Protein AF-A0A2V7YDD8-F1 (afdb_monomer_lite)

Structure (mmCIF, N/CA/C/O backbone):
data_AF-A0A2V7YDD8-F1
#
_entry.id   AF-A0A2V7YDD8-F1
#
loop_
_atom_site.group_PDB
_atom_site.id
_atom_site.type_symbol
_atom_site.label_atom_id
_atom_site.label_alt_id
_atom_site.label_comp_id
_atom_site.label_asym_id
_atom_site.label_entity_id
_atom_site.label_seq_id
_atom_site.pdbx_PDB_ins_code
_atom_site.Cartn_x
_atom_site.Cartn_y
_atom_site.Cartn_z
_atom_site.occupancy
_atom_site.B_iso_or_equiv
_atom_site.auth_seq_id
_atom_site.auth_comp_id
_atom_site.auth_asym_id
_atom_site.auth_atom_id
_atom_site.pdbx_PDB_model_num
ATOM 1 N N . MET A 1 1 ? 21.818 -16.872 -60.748 1.00 41.19 1 MET A N 1
ATOM 2 C CA . MET A 1 1 ? 21.397 -17.809 -59.687 1.00 41.19 1 MET A CA 1
ATOM 3 C C . MET A 1 1 ? 21.823 -17.204 -58.359 1.00 41.19 1 MET A C 1
ATOM 5 O O . MET A 1 1 ? 23.008 -17.206 -58.061 1.00 41.19 1 MET A O 1
ATOM 9 N N . ILE A 1 2 ? 20.901 -16.545 -57.654 1.00 41.69 2 ILE A N 1
ATOM 10 C CA . ILE A 1 2 ? 21.183 -15.838 -56.396 1.00 41.69 2 ILE A CA 1
ATOM 11 C C . ILE A 1 2 ? 20.869 -16.815 -55.262 1.00 41.69 2 ILE A C 1
ATOM 13 O O . ILE A 1 2 ? 19.717 -17.212 -55.103 1.00 41.69 2 ILE A O 1
ATOM 17 N N . LEU A 1 3 ? 21.897 -17.258 -54.533 1.00 37.34 3 LEU A N 1
ATOM 18 C CA . LEU A 1 3 ? 21.730 -18.089 -53.341 1.00 37.34 3 LEU A CA 1
ATOM 19 C C . LEU A 1 3 ? 21.195 -17.219 -52.197 1.00 37.34 3 LEU A C 1
ATOM 21 O O . LEU A 1 3 ? 21.891 -16.328 -51.715 1.00 37.34 3 LEU A O 1
ATOM 25 N N . PHE A 1 4 ? 19.977 -17.506 -51.743 1.00 41.72 4 PHE A N 1
ATOM 26 C CA . PHE A 1 4 ? 19.474 -17.013 -50.465 1.00 41.72 4 PHE A CA 1
ATOM 27 C C . PHE A 1 4 ? 20.067 -17.866 -49.338 1.00 41.72 4 PHE A C 1
ATOM 29 O O . PHE A 1 4 ? 19.745 -19.045 -49.208 1.00 41.72 4 PHE A O 1
ATOM 36 N N . PHE A 1 5 ? 20.935 -17.271 -48.520 1.00 42.22 5 PHE A N 1
ATOM 37 C CA . PHE A 1 5 ? 21.337 -17.844 -47.237 1.00 42.22 5 PHE A CA 1
ATOM 38 C C . PHE A 1 5 ? 20.236 -17.552 -46.210 1.00 42.22 5 PHE A C 1
ATOM 40 O O . PHE A 1 5 ? 20.102 -16.428 -45.728 1.00 42.22 5 PHE A O 1
ATOM 47 N N . SER A 1 6 ? 19.429 -18.558 -45.877 1.00 45.22 6 SER A N 1
ATOM 48 C CA . SER A 1 6 ? 18.525 -18.497 -44.728 1.00 45.22 6 SER A CA 1
ATOM 49 C C . SER A 1 6 ? 19.345 -18.648 -43.446 1.00 45.22 6 SER A C 1
ATOM 51 O O . SER A 1 6 ? 19.817 -19.736 -43.124 1.00 45.22 6 SER A O 1
ATOM 53 N N . ILE A 1 7 ? 19.536 -17.548 -42.715 1.00 48.69 7 ILE A N 1
ATOM 54 C CA . ILE A 1 7 ? 20.098 -17.577 -41.361 1.00 48.69 7 ILE A CA 1
ATOM 55 C C . ILE A 1 7 ? 18.984 -18.046 -40.422 1.00 48.69 7 ILE A C 1
ATOM 57 O O . ILE A 1 7 ? 18.122 -17.269 -40.015 1.00 48.69 7 ILE A O 1
ATOM 61 N N . SER A 1 8 ? 18.984 -19.336 -40.099 1.00 43.34 8 SER A N 1
ATOM 62 C CA . SER A 1 8 ? 18.143 -19.891 -39.041 1.00 43.34 8 SER A CA 1
ATOM 63 C C . SER A 1 8 ? 18.700 -19.451 -37.687 1.00 43.34 8 SER A C 1
ATOM 65 O O . SER A 1 8 ? 19.635 -20.061 -37.172 1.00 43.34 8 SER A O 1
ATOM 67 N N . LEU A 1 9 ? 18.141 -18.392 -37.096 1.00 43.12 9 LEU A N 1
ATOM 68 C CA . LEU A 1 9 ? 18.353 -18.112 -35.676 1.00 43.12 9 LEU A CA 1
ATOM 69 C C . LEU A 1 9 ? 17.625 -19.187 -34.863 1.00 43.12 9 LEU A C 1
ATOM 71 O O . LEU A 1 9 ? 16.409 -19.137 -34.687 1.00 43.12 9 LEU A O 1
ATOM 75 N N . SER A 1 10 ? 18.367 -20.173 -34.364 1.00 42.53 10 SER A N 1
ATOM 76 C CA . SER A 1 10 ? 17.858 -21.059 -33.324 1.00 42.53 10 SER A CA 1
ATOM 77 C C . SER A 1 10 ? 17.678 -20.241 -32.044 1.00 42.53 10 SER A C 1
ATOM 79 O O . SER A 1 10 ? 18.666 -19.836 -31.430 1.00 42.53 10 SER A O 1
ATOM 81 N N . LEU A 1 11 ? 16.432 -20.008 -31.623 1.00 43.47 11 LEU A N 1
ATOM 82 C CA . LEU A 1 11 ? 16.149 -19.643 -30.236 1.00 43.47 11 LEU A CA 1
ATOM 83 C C . LEU A 1 11 ? 16.611 -20.821 -29.372 1.00 43.47 11 LEU A C 1
ATOM 85 O O . LEU A 1 11 ? 15.933 -21.846 -29.302 1.00 43.47 11 LEU A O 1
ATOM 89 N N . GLN A 1 12 ? 17.780 -20.707 -28.742 1.00 41.75 12 GLN A N 1
ATOM 90 C CA . GLN A 1 12 ? 18.133 -21.639 -27.683 1.00 41.75 12 GLN A CA 1
ATOM 91 C C . GLN A 1 12 ? 17.166 -21.393 -26.526 1.00 41.75 12 GLN A C 1
ATOM 93 O O . GLN A 1 12 ? 17.213 -20.357 -25.864 1.00 41.75 12 GLN A O 1
ATOM 98 N N . ALA A 1 13 ? 16.257 -22.342 -26.309 1.00 46.97 13 ALA A N 1
ATOM 99 C CA . ALA A 1 13 ? 15.557 -22.450 -25.045 1.00 46.97 13 ALA A CA 1
ATOM 100 C C . ALA A 1 13 ? 16.631 -22.630 -23.970 1.00 46.97 13 ALA A C 1
ATOM 102 O O . ALA A 1 13 ? 17.320 -23.649 -23.951 1.00 46.97 13 ALA A O 1
ATOM 103 N N . VAL A 1 14 ? 16.810 -21.621 -23.117 1.00 51.53 14 VAL A N 1
ATOM 104 C CA . VAL A 1 14 ? 17.685 -21.729 -21.953 1.00 51.53 14 VAL A CA 1
ATOM 105 C C . VAL A 1 14 ? 17.100 -22.832 -21.077 1.00 51.53 14 VAL A C 1
ATOM 107 O O . VAL A 1 14 ? 16.086 -22.652 -20.401 1.00 51.53 14 VAL A O 1
ATOM 110 N N . THR A 1 15 ? 17.696 -24.020 -21.146 1.00 47.94 15 THR A N 1
ATOM 111 C CA . THR A 1 15 ? 17.423 -25.111 -20.218 1.00 47.94 15 THR A CA 1
ATOM 112 C C . THR A 1 15 ? 17.981 -24.688 -18.873 1.00 47.94 15 THR A C 1
ATOM 114 O O . THR A 1 15 ? 19.158 -24.887 -18.588 1.00 47.94 15 THR A O 1
ATOM 117 N N . CYS A 1 16 ? 17.155 -24.045 -18.057 1.00 52.41 16 CYS A N 1
ATOM 118 C CA . CYS A 1 16 ? 17.517 -23.839 -16.671 1.00 52.41 16 CYS A CA 1
ATOM 119 C C . CYS A 1 16 ? 17.533 -25.184 -15.960 1.00 52.41 16 CYS A C 1
ATOM 121 O O . CYS A 1 16 ? 16.530 -25.895 -15.983 1.00 52.41 16 CYS A O 1
ATOM 123 N N . ASP A 1 17 ? 18.644 -25.511 -15.318 1.00 44.19 17 ASP A N 1
ATOM 124 C CA . ASP A 1 17 ? 18.711 -26.589 -14.340 1.00 44.19 17 ASP A CA 1
ATOM 125 C C . ASP A 1 17 ? 17.739 -26.263 -13.183 1.00 44.19 17 ASP A C 1
ATOM 127 O O . ASP A 1 17 ? 17.846 -25.220 -12.534 1.00 44.19 17 ASP A O 1
ATOM 131 N N . ARG A 1 18 ? 16.678 -27.069 -13.026 1.00 46.47 18 ARG A N 1
ATOM 132 C CA . ARG A 1 18 ? 15.426 -26.705 -12.320 1.00 46.47 18 ARG A CA 1
ATOM 133 C C . ARG A 1 18 ? 15.372 -27.130 -10.851 1.00 46.47 18 ARG A C 1
ATOM 135 O O . ARG A 1 18 ? 14.286 -27.366 -10.323 1.00 46.47 18 ARG A O 1
ATOM 142 N N . ALA A 1 19 ? 16.495 -27.198 -10.150 1.00 45.81 19 ALA A N 1
ATOM 143 C CA . ALA A 1 19 ? 16.477 -27.422 -8.706 1.00 45.81 19 ALA A CA 1
ATOM 144 C C . ALA A 1 19 ? 16.436 -26.082 -7.943 1.00 45.81 19 ALA A C 1
ATOM 146 O O . ALA A 1 19 ? 17.426 -25.647 -7.369 1.00 45.81 19 ALA A O 1
ATOM 147 N N . GLY A 1 20 ? 15.273 -25.415 -7.926 1.00 54.06 20 GLY A N 1
ATOM 148 C CA . GLY A 1 20 ? 15.012 -24.291 -7.006 1.00 54.06 20 GLY A CA 1
ATOM 149 C C . GLY A 1 20 ? 14.938 -22.881 -7.602 1.00 54.06 20 GLY A C 1
ATOM 150 O O . GLY A 1 20 ? 14.820 -21.931 -6.827 1.00 54.06 20 GLY A O 1
ATOM 151 N N . CYS A 1 21 ? 14.957 -22.742 -8.930 1.00 57.25 21 CYS A N 1
ATOM 152 C CA . CYS A 1 21 ? 14.770 -21.466 -9.627 1.00 57.25 21 CYS A CA 1
ATOM 153 C C . CYS A 1 21 ? 13.291 -21.215 -9.977 1.00 57.25 21 CYS A C 1
ATOM 155 O O . CYS A 1 21 ? 12.625 -22.088 -10.535 1.00 57.25 21 CYS A O 1
ATOM 157 N N . GLY A 1 22 ? 12.794 -20.007 -9.706 1.00 60.78 22 GLY A N 1
ATOM 158 C CA . GLY A 1 22 ? 11.576 -19.466 -10.309 1.00 60.78 22 GLY A CA 1
ATOM 159 C C . GLY A 1 22 ? 11.849 -18.934 -11.723 1.00 60.78 22 GLY A C 1
ATOM 160 O O . GLY A 1 22 ? 12.986 -18.607 -12.071 1.00 60.78 22 GLY A O 1
ATOM 161 N N . THR A 1 23 ? 10.811 -18.854 -12.558 1.00 62.06 23 THR A N 1
ATOM 162 C CA . THR A 1 23 ? 10.907 -18.284 -13.913 1.00 62.06 23 THR A CA 1
ATOM 163 C C . THR A 1 23 ? 10.486 -16.822 -13.916 1.00 62.06 23 THR A C 1
ATOM 165 O O . THR A 1 23 ? 9.393 -16.505 -13.449 1.00 62.06 23 THR A O 1
ATOM 168 N N . VAL A 1 24 ? 11.308 -15.952 -14.502 1.00 66.62 24 VAL A N 1
ATOM 169 C CA . VAL A 1 24 ? 11.009 -14.522 -14.678 1.00 66.62 24 VAL A CA 1
ATOM 170 C C . VAL A 1 24 ? 11.066 -14.186 -16.157 1.00 66.62 24 VAL A C 1
ATOM 172 O O . VAL A 1 24 ? 11.898 -14.716 -16.894 1.00 66.62 24 VAL A O 1
ATOM 175 N N . ARG A 1 25 ? 10.163 -13.317 -16.611 1.00 64.25 25 ARG A N 1
ATOM 176 C CA . ARG A 1 25 ? 10.136 -12.865 -17.999 1.00 64.25 25 ARG A CA 1
ATOM 177 C C . ARG A 1 25 ? 10.982 -11.602 -18.136 1.00 64.25 25 ARG A C 1
ATOM 179 O O . ARG A 1 25 ? 10.669 -10.593 -17.520 1.00 64.25 25 ARG A O 1
ATOM 186 N N . GLN A 1 26 ? 12.019 -11.652 -18.965 1.00 68.25 26 GLN A N 1
ATOM 187 C CA . GLN A 1 26 ? 12.852 -10.505 -19.318 1.00 68.25 26 GLN A CA 1
ATOM 188 C C . GLN A 1 26 ? 12.645 -10.200 -20.807 1.00 68.25 26 GLN A C 1
ATOM 190 O O . GLN A 1 26 ? 13.242 -10.827 -21.687 1.00 68.25 26 GLN A O 1
ATOM 195 N N . GLY A 1 27 ? 11.717 -9.288 -21.106 1.00 73.19 27 GLY A N 1
ATOM 196 C CA . GLY A 1 27 ? 11.233 -9.079 -22.473 1.00 73.19 27 GLY A CA 1
ATOM 197 C C . GLY A 1 27 ? 10.603 -10.358 -23.043 1.00 73.19 27 GLY A C 1
ATOM 198 O O . GLY A 1 27 ? 9.619 -10.866 -22.504 1.00 73.19 27 GLY A O 1
ATOM 199 N N . ASN A 1 28 ? 11.189 -10.898 -24.116 1.00 72.56 28 ASN A N 1
ATOM 200 C CA . ASN A 1 28 ? 10.756 -12.165 -24.721 1.00 72.56 28 ASN A CA 1
ATOM 201 C C . ASN A 1 28 ? 11.475 -13.402 -24.149 1.00 72.56 28 ASN A C 1
ATOM 203 O O . ASN A 1 28 ? 11.093 -14.523 -24.482 1.00 72.56 28 ASN A O 1
ATOM 207 N N . ALA A 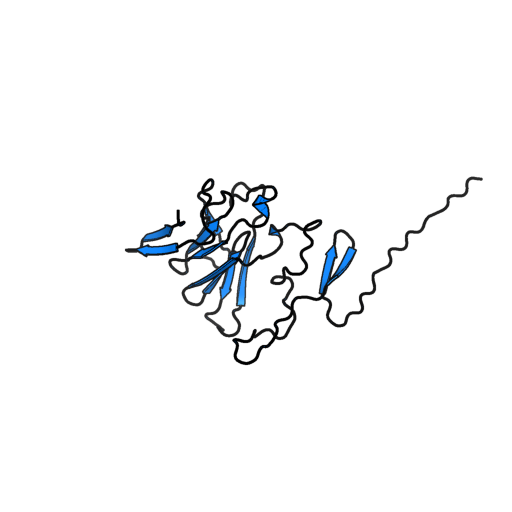1 29 ? 12.502 -13.224 -23.311 1.00 65.62 29 ALA A N 1
ATOM 208 C CA . ALA A 1 29 ? 13.257 -14.322 -22.715 1.00 65.62 29 ALA A CA 1
ATOM 209 C C . ALA A 1 29 ? 12.648 -14.761 -21.376 1.00 65.62 29 ALA A C 1
ATOM 211 O O . ALA A 1 29 ? 12.121 -13.946 -20.619 1.00 65.62 29 ALA A O 1
ATOM 212 N N . ILE A 1 30 ? 12.747 -16.056 -21.071 1.00 67.94 30 ILE A N 1
ATOM 213 C CA . ILE A 1 30 ? 12.519 -16.582 -19.723 1.00 67.94 30 ILE A CA 1
ATOM 214 C C . ILE A 1 30 ? 13.895 -16.810 -19.106 1.00 67.94 30 ILE A C 1
ATOM 216 O O . ILE A 1 30 ? 14.675 -17.611 -19.620 1.00 67.94 30 ILE A O 1
ATOM 220 N N . VAL A 1 31 ? 14.183 -16.093 -18.026 1.00 72.19 31 VAL A N 1
ATOM 221 C CA . VAL A 1 31 ? 15.414 -16.233 -17.246 1.00 72.19 31 VAL A CA 1
ATOM 222 C C . VAL A 1 31 ? 15.111 -16.910 -15.920 1.00 72.19 31 VAL A C 1
ATOM 224 O O . VAL A 1 31 ? 13.996 -16.827 -15.393 1.00 72.19 31 VAL A O 1
ATOM 227 N N . CYS A 1 32 ? 16.112 -17.605 -15.393 1.00 71.62 32 CYS A N 1
ATOM 228 C CA . CYS A 1 32 ? 15.996 -18.277 -14.114 1.00 71.62 32 CYS A CA 1
ATOM 229 C C . CYS A 1 32 ? 16.545 -17.419 -12.997 1.00 71.62 32 CYS A C 1
ATOM 231 O O . CYS A 1 32 ? 17.625 -16.845 -13.100 1.00 71.62 32 CYS A O 1
ATOM 233 N N . PHE A 1 33 ? 15.754 -17.346 -11.938 1.00 74.44 33 PHE A N 1
ATOM 234 C CA . PHE A 1 33 ? 16.051 -16.575 -10.754 1.00 74.44 33 PHE A CA 1
ATOM 235 C C . PHE A 1 33 ? 15.846 -17.450 -9.529 1.00 74.44 33 PHE A C 1
ATOM 237 O O . PHE A 1 33 ? 14.883 -18.212 -9.478 1.00 74.44 33 PHE A O 1
ATOM 244 N N . THR A 1 34 ? 16.719 -17.331 -8.537 1.00 76.44 34 THR A N 1
ATOM 245 C CA . THR A 1 34 ? 16.551 -18.012 -7.252 1.00 76.44 34 THR A CA 1
ATOM 246 C C . THR A 1 34 ? 15.777 -17.091 -6.315 1.00 76.44 34 THR A C 1
ATOM 248 O O . THR A 1 34 ? 16.365 -16.111 -5.860 1.00 76.44 34 THR A O 1
ATOM 251 N N . PRO A 1 35 ? 14.494 -17.374 -6.010 1.00 76.75 35 PRO A N 1
ATOM 252 C CA . PRO A 1 35 ? 13.693 -16.502 -5.165 1.00 76.75 35 PRO A CA 1
ATOM 253 C C . PRO A 1 35 ? 14.261 -16.411 -3.755 1.00 76.75 35 PRO A C 1
ATOM 255 O O . PRO A 1 35 ? 14.871 -17.370 -3.260 1.00 76.75 35 PRO A O 1
ATOM 258 N N . ALA A 1 36 ? 14.048 -15.267 -3.109 1.00 79.31 36 ALA A N 1
ATOM 259 C CA . ALA A 1 36 ? 14.516 -15.056 -1.748 1.00 79.31 36 ALA A CA 1
ATOM 260 C C . ALA A 1 36 ? 13.942 -16.132 -0.817 1.00 79.31 36 ALA A C 1
ATOM 262 O O . ALA A 1 36 ? 12.754 -16.453 -0.865 1.00 79.31 36 ALA A O 1
ATOM 263 N N . ARG A 1 37 ? 14.793 -16.707 0.037 1.00 81.06 37 ARG A N 1
ATOM 264 C CA . ARG A 1 37 ? 14.395 -17.712 1.028 1.00 81.06 37 ARG A CA 1
ATOM 265 C C . ARG A 1 37 ? 14.583 -17.145 2.428 1.00 81.06 37 ARG A C 1
ATOM 267 O O . ARG A 1 37 ? 15.657 -16.603 2.699 1.00 81.06 37 ARG A O 1
ATOM 274 N N . PRO A 1 38 ? 13.599 -17.296 3.326 1.00 78.81 38 PRO A N 1
ATOM 275 C CA . PRO A 1 38 ? 13.798 -16.941 4.719 1.00 78.81 38 PRO A CA 1
ATOM 276 C C . PRO A 1 38 ? 14.931 -17.759 5.341 1.00 78.81 38 PRO A C 1
ATOM 278 O O . PRO A 1 38 ? 15.024 -18.973 5.148 1.00 78.81 38 PRO A O 1
ATOM 281 N 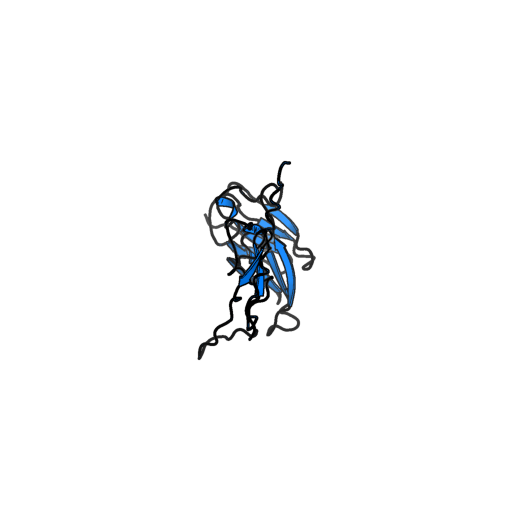N . VAL A 1 39 ? 15.788 -17.092 6.108 1.00 79.38 39 VAL A N 1
ATOM 282 C CA . VAL A 1 39 ? 16.851 -17.743 6.877 1.00 79.38 39 VAL A CA 1
ATOM 283 C C . VAL A 1 39 ? 16.351 -17.946 8.302 1.00 79.38 39 VAL A C 1
ATOM 285 O O . VAL A 1 39 ? 15.829 -17.029 8.928 1.00 79.38 39 VAL A O 1
ATOM 288 N N . SER A 1 40 ? 16.493 -19.163 8.822 1.00 76.31 40 SER A N 1
ATOM 289 C CA . SER A 1 40 ? 16.203 -19.462 10.224 1.00 76.31 40 SER A CA 1
ATOM 290 C C . SER A 1 40 ? 17.437 -19.201 11.082 1.00 76.31 40 SER A C 1
ATOM 292 O O . SER A 1 40 ? 18.372 -20.001 11.067 1.00 76.31 40 SER A O 1
ATOM 294 N N . LEU A 1 41 ? 17.420 -18.119 11.858 1.00 79.12 41 LEU A N 1
ATOM 295 C CA . LEU A 1 41 ? 18.428 -17.836 12.880 1.00 79.12 41 LEU A CA 1
ATOM 296 C C . LEU A 1 41 ? 17.959 -18.334 14.260 1.00 79.12 41 LEU A C 1
ATOM 298 O O . LEU A 1 41 ? 16.767 -18.525 14.521 1.00 79.12 41 LEU A O 1
ATOM 302 N N . SER A 1 42 ? 18.910 -18.652 15.139 1.00 82.00 42 SER A N 1
ATOM 303 C CA . SER A 1 42 ? 18.611 -19.175 16.477 1.00 82.00 42 SER A CA 1
ATOM 304 C C . SER A 1 42 ? 18.214 -18.044 17.424 1.00 82.00 42 SER A C 1
ATOM 306 O O . SER A 1 42 ? 18.944 -17.069 17.539 1.00 82.00 42 SER A O 1
ATOM 308 N N . GLY A 1 43 ? 17.103 -18.205 18.148 1.00 82.69 43 GLY A N 1
ATOM 309 C CA . GLY A 1 43 ? 16.632 -17.222 19.134 1.00 82.69 43 GLY A CA 1
ATOM 310 C C . GLY A 1 43 ? 15.798 -16.070 18.563 1.00 82.69 43 GLY A C 1
ATOM 311 O O . GLY A 1 43 ? 15.346 -15.228 19.331 1.00 82.69 43 GLY A O 1
ATOM 312 N N . GLU A 1 44 ? 15.552 -16.050 17.252 1.00 78.50 44 GLU A N 1
ATOM 313 C CA . GLU A 1 44 ? 14.751 -15.022 16.581 1.00 78.50 44 GLU A CA 1
ATOM 314 C C . GLU A 1 44 ? 13.352 -15.527 16.200 1.00 78.50 44 GLU A C 1
ATOM 316 O O . GLU A 1 44 ? 13.097 -16.737 16.133 1.00 78.50 44 GLU A O 1
ATOM 321 N N . LEU A 1 45 ? 12.444 -14.584 15.919 1.00 74.31 45 LEU A N 1
ATOM 322 C CA . LEU A 1 45 ? 11.178 -14.884 15.254 1.00 74.31 45 LEU A CA 1
ATOM 323 C C . LEU A 1 45 ? 11.476 -15.533 13.900 1.00 74.31 45 LEU A C 1
ATOM 325 O O . LEU A 1 45 ? 12.231 -14.999 13.090 1.00 74.31 45 LEU A O 1
ATOM 329 N N . ARG A 1 46 ? 10.885 -16.702 13.657 1.00 74.25 46 ARG A N 1
ATOM 330 C CA . ARG A 1 46 ? 11.091 -17.449 12.415 1.00 74.25 46 ARG A CA 1
ATOM 331 C C . ARG A 1 46 ? 9.991 -17.124 11.426 1.00 74.25 46 ARG A C 1
ATOM 333 O O . ARG A 1 46 ? 8.818 -17.093 11.793 1.00 74.25 46 ARG A O 1
ATOM 340 N N . ALA A 1 47 ? 10.366 -16.955 10.162 1.00 76.00 47 ALA A N 1
ATOM 341 C CA . ALA A 1 47 ? 9.387 -16.963 9.089 1.00 76.00 47 ALA A CA 1
ATOM 342 C C . ALA A 1 47 ? 8.646 -18.306 9.096 1.00 76.00 47 ALA A C 1
ATOM 344 O O . ALA A 1 47 ? 9.266 -19.369 9.148 1.00 76.00 47 ALA A O 1
ATOM 345 N N . VAL A 1 48 ? 7.317 -18.239 9.057 1.00 70.38 48 VAL A N 1
ATOM 346 C CA . VAL A 1 48 ? 6.457 -19.428 9.021 1.00 70.38 48 VAL A CA 1
ATOM 347 C C . VAL A 1 48 ? 6.509 -20.101 7.649 1.00 70.38 48 VAL A C 1
ATOM 349 O O . VAL A 1 48 ? 6.291 -21.304 7.561 1.00 70.38 48 VAL A O 1
ATOM 352 N N . ASP A 1 49 ? 6.872 -19.359 6.599 1.00 69.69 49 ASP A N 1
ATOM 353 C CA . ASP A 1 49 ? 7.070 -19.896 5.256 1.00 69.69 49 ASP A CA 1
ATOM 354 C C . ASP A 1 49 ? 8.470 -20.532 5.127 1.00 69.69 49 ASP A C 1
ATOM 356 O O . ASP A 1 49 ? 9.469 -19.811 5.100 1.00 69.69 49 ASP A O 1
ATOM 360 N N . PRO A 1 50 ? 8.594 -21.869 5.000 1.00 69.00 50 PRO A N 1
ATOM 361 C CA . PRO A 1 50 ? 9.890 -22.530 4.807 1.00 69.00 50 PRO A CA 1
ATOM 362 C C . PRO A 1 50 ? 10.344 -22.524 3.335 1.00 69.00 50 PRO A C 1
ATOM 364 O O . PRO A 1 50 ? 11.410 -23.041 2.997 1.00 69.00 50 PRO A O 1
ATOM 367 N N . SER A 1 51 ? 9.503 -21.996 2.446 1.00 76.81 51 SER A N 1
ATOM 368 C CA . SER A 1 51 ? 9.687 -21.999 0.997 1.00 76.81 51 SER A CA 1
ATOM 369 C C . SER A 1 51 ? 10.229 -20.652 0.510 1.00 76.81 51 SER A C 1
ATOM 371 O O . SER A 1 51 ? 10.118 -19.655 1.227 1.00 76.81 51 SER A O 1
ATOM 373 N N . PRO A 1 52 ? 10.809 -20.590 -0.705 1.00 79.44 52 PRO A N 1
ATOM 374 C CA . PRO A 1 52 ? 11.093 -19.310 -1.339 1.00 79.44 52 PRO A CA 1
ATOM 375 C C . PRO A 1 52 ? 9.846 -18.421 -1.367 1.00 79.44 52 PRO A C 1
ATOM 377 O O . PRO A 1 52 ? 8.730 -18.931 -1.498 1.00 79.44 52 PRO A O 1
ATOM 380 N N . LEU A 1 53 ? 10.038 -17.107 -1.237 1.00 78.56 53 LEU A N 1
ATOM 381 C CA . LEU A 1 53 ? 8.942 -16.149 -1.292 1.00 78.56 53 LEU A CA 1
ATOM 382 C C . LEU A 1 53 ? 8.167 -16.326 -2.608 1.00 78.56 53 LEU A C 1
ATOM 384 O O . LEU A 1 53 ? 8.780 -16.482 -3.669 1.00 78.56 53 LEU A O 1
ATOM 388 N N . PRO A 1 54 ? 6.825 -16.322 -2.559 1.00 76.94 54 PRO A N 1
ATOM 389 C CA . PRO A 1 54 ? 6.030 -16.427 -3.765 1.00 76.94 54 PRO A CA 1
ATOM 390 C C . PRO A 1 54 ? 6.183 -15.141 -4.605 1.00 76.94 54 PRO A C 1
ATOM 392 O O . PRO A 1 54 ? 6.454 -14.074 -4.037 1.00 76.94 54 PRO A O 1
ATOM 395 N N . PRO A 1 55 ? 6.026 -15.207 -5.942 1.00 72.88 55 PRO A N 1
ATOM 396 C CA . PRO A 1 55 ? 6.321 -14.089 -6.847 1.00 72.88 55 PRO A CA 1
ATOM 397 C C . PRO A 1 55 ? 5.612 -12.775 -6.502 1.00 72.88 55 PRO A C 1
ATOM 399 O O . PRO A 1 55 ? 6.162 -11.698 -6.709 1.00 72.88 55 PRO A O 1
ATOM 402 N N . GLU A 1 56 ? 4.405 -12.851 -5.949 1.00 74.81 56 GLU A N 1
ATOM 403 C CA . GLU A 1 56 ? 3.600 -11.708 -5.521 1.00 74.81 56 GLU A CA 1
ATOM 404 C C . GLU A 1 56 ? 4.107 -11.017 -4.245 1.00 74.81 56 GLU A C 1
ATOM 406 O O . GLU A 1 56 ? 3.564 -9.987 -3.866 1.00 74.81 56 GLU A O 1
ATOM 411 N N . ARG A 1 57 ? 5.122 -11.557 -3.564 1.00 80.12 57 ARG A N 1
ATOM 412 C CA . ARG A 1 57 ? 5.805 -10.911 -2.426 1.00 80.12 57 ARG A CA 1
ATOM 413 C C . ARG A 1 57 ? 7.309 -10.764 -2.646 1.00 80.12 57 ARG A C 1
ATOM 415 O O . ARG A 1 57 ? 7.968 -10.097 -1.855 1.00 80.12 57 ARG A O 1
ATOM 422 N N . ASP A 1 58 ? 7.853 -11.406 -3.676 1.00 81.19 58 ASP A N 1
ATOM 423 C CA . ASP A 1 58 ? 9.276 -11.368 -3.984 1.00 81.19 58 ASP A CA 1
ATOM 424 C C . ASP A 1 58 ? 9.604 -10.240 -4.972 1.00 81.19 58 ASP A C 1
ATOM 426 O O . ASP A 1 58 ? 9.182 -10.241 -6.132 1.00 81.19 58 ASP A O 1
ATOM 430 N N . THR A 1 59 ? 10.391 -9.272 -4.506 1.00 84.19 59 THR A N 1
ATOM 431 C CA . THR A 1 59 ? 10.902 -8.160 -5.316 1.00 84.19 59 THR A CA 1
ATOM 432 C C . THR A 1 59 ? 12.386 -8.300 -5.657 1.00 84.19 59 THR A C 1
ATOM 434 O O . THR A 1 59 ? 12.938 -7.457 -6.363 1.00 84.19 59 THR A O 1
ATOM 437 N N . THR A 1 60 ? 13.046 -9.371 -5.204 1.00 81.56 60 THR A N 1
ATOM 438 C CA . THR A 1 60 ? 14.503 -9.550 -5.337 1.00 81.56 60 THR A CA 1
ATOM 439 C C . THR A 1 60 ? 14.964 -9.846 -6.764 1.00 81.56 60 THR A C 1
ATOM 441 O O . THR A 1 60 ? 16.154 -9.761 -7.057 1.00 81.56 60 THR A O 1
ATOM 444 N N . ASN A 1 61 ? 14.027 -10.135 -7.669 1.00 80.62 61 ASN A N 1
ATOM 445 C CA . ASN A 1 61 ? 14.283 -10.347 -9.092 1.00 80.62 61 ASN A CA 1
ATOM 446 C C . ASN A 1 61 ? 13.962 -9.153 -9.988 1.00 80.62 61 ASN A C 1
ATOM 448 O O . ASN A 1 61 ? 13.944 -9.339 -11.204 1.00 80.62 61 ASN A O 1
ATOM 452 N N . LEU A 1 62 ? 13.659 -7.975 -9.430 1.00 83.94 62 LEU A N 1
ATOM 453 C CA . LEU A 1 62 ? 13.357 -6.806 -10.253 1.00 83.94 62 LEU A CA 1
ATOM 454 C C . LEU A 1 62 ? 14.529 -6.517 -11.203 1.00 83.94 62 LEU A C 1
ATOM 456 O O . LEU A 1 62 ? 15.652 -6.273 -10.762 1.00 83.94 62 LEU A O 1
ATOM 460 N N . ASN A 1 63 ? 14.234 -6.431 -12.499 1.00 83.00 63 ASN A N 1
ATOM 461 C CA . ASN A 1 63 ? 15.122 -5.798 -13.463 1.00 83.00 63 ASN A CA 1
ATOM 462 C C . ASN A 1 63 ? 14.663 -4.364 -13.770 1.00 83.00 63 ASN A C 1
ATOM 464 O O . ASN A 1 63 ? 13.741 -4.164 -14.558 1.00 83.00 63 ASN A O 1
ATOM 468 N N . GLU A 1 64 ? 15.346 -3.360 -13.214 1.00 83.06 64 GLU A N 1
ATOM 469 C CA . GLU A 1 64 ? 14.976 -1.942 -13.388 1.00 83.06 64 GLU A CA 1
ATOM 470 C C . GLU A 1 64 ? 15.059 -1.427 -14.838 1.00 83.06 64 GLU A C 1
ATOM 472 O O . GLU A 1 64 ? 14.497 -0.382 -15.156 1.00 83.06 64 GLU A O 1
ATOM 477 N N . VAL A 1 65 ? 15.744 -2.149 -15.734 1.00 83.00 65 VAL A N 1
ATOM 478 C CA . VAL A 1 65 ? 15.884 -1.772 -17.149 1.00 83.00 65 VAL A CA 1
ATOM 479 C C . VAL A 1 65 ? 14.661 -2.199 -17.963 1.00 83.00 65 VAL A C 1
ATOM 481 O O . VAL A 1 65 ? 14.306 -1.541 -18.939 1.00 83.00 65 VAL A O 1
ATOM 484 N N . THR A 1 66 ? 14.021 -3.312 -17.592 1.00 82.44 66 THR A N 1
ATOM 485 C CA . THR A 1 66 ? 12.928 -3.920 -18.374 1.00 82.44 66 THR A CA 1
ATOM 486 C C . THR A 1 66 ? 11.590 -3.969 -17.649 1.00 82.44 66 THR A C 1
ATOM 488 O O . THR A 1 66 ? 10.576 -4.273 -18.275 1.00 82.44 66 THR A O 1
ATOM 491 N N . GLU A 1 67 ? 11.570 -3.703 -16.346 1.00 83.50 67 GLU A N 1
ATOM 492 C CA . GLU A 1 67 ? 10.376 -3.742 -15.509 1.00 83.50 67 GLU A CA 1
ATOM 493 C C . GLU A 1 67 ? 10.141 -2.401 -14.822 1.00 83.50 67 GLU A C 1
ATOM 495 O O . GLU A 1 67 ? 11.059 -1.646 -14.509 1.00 83.50 67 GLU A O 1
ATOM 500 N N . TYR A 1 68 ? 8.873 -2.121 -14.547 1.00 87.88 68 TYR A N 1
ATOM 501 C CA . TYR A 1 68 ? 8.484 -0.922 -13.829 1.00 87.88 68 TYR A CA 1
ATOM 502 C C . TYR A 1 68 ? 8.490 -1.155 -12.318 1.00 87.88 68 TYR A C 1
ATOM 504 O O . TYR A 1 68 ? 7.952 -2.158 -11.851 1.00 87.88 68 TYR A O 1
ATOM 512 N N . TYR A 1 69 ? 8.985 -0.195 -11.535 1.00 89.38 69 TYR A N 1
ATOM 513 C CA . TYR A 1 69 ? 8.987 -0.287 -10.067 1.00 89.38 69 TYR A CA 1
ATOM 514 C C . TYR A 1 69 ? 7.590 -0.528 -9.481 1.00 89.38 69 TYR A C 1
ATOM 516 O O . TYR A 1 69 ? 7.435 -1.384 -8.614 1.00 89.38 69 TYR A O 1
ATOM 524 N N . TYR A 1 70 ? 6.565 0.131 -10.030 1.00 90.38 70 TYR A N 1
ATOM 525 C CA . TYR A 1 70 ? 5.168 -0.009 -9.602 1.00 90.38 70 TYR A CA 1
ATOM 526 C C . TYR A 1 70 ? 4.524 -1.361 -9.936 1.00 90.38 70 TYR A C 1
ATOM 528 O O . TYR A 1 70 ? 3.387 -1.611 -9.547 1.00 90.38 70 TYR A O 1
ATOM 536 N N . SER A 1 71 ? 5.217 -2.240 -10.666 1.00 87.94 71 SER A N 1
ATOM 537 C CA . SER A 1 71 ? 4.748 -3.609 -10.914 1.00 87.94 71 SER A CA 1
ATOM 538 C C . SER A 1 71 ? 5.050 -4.564 -9.755 1.00 87.94 71 SER A C 1
ATOM 540 O O . SER A 1 71 ? 4.620 -5.716 -9.788 1.00 87.94 71 SER A O 1
ATOM 542 N N . ARG A 1 72 ? 5.782 -4.099 -8.733 1.00 88.62 72 ARG A N 1
ATOM 543 C CA . ARG A 1 72 ? 6.248 -4.904 -7.604 1.00 88.62 72 ARG A CA 1
ATOM 544 C C . ARG A 1 72 ? 5.803 -4.298 -6.265 1.00 88.62 72 ARG A C 1
ATOM 546 O O . ARG A 1 72 ? 5.765 -3.075 -6.129 1.00 88.62 72 ARG A O 1
ATOM 553 N N . PRO A 1 73 ? 5.490 -5.125 -5.255 1.00 90.88 73 PRO A N 1
ATOM 554 C CA . PRO A 1 73 ? 5.077 -4.642 -3.945 1.00 90.88 73 PRO A CA 1
ATOM 555 C C . PRO A 1 73 ? 6.283 -4.369 -3.059 1.00 90.88 73 PRO A C 1
ATOM 557 O O . PRO A 1 73 ? 6.674 -5.186 -2.235 1.00 90.88 73 PRO A O 1
ATOM 560 N N . TRP A 1 74 ? 6.900 -3.208 -3.234 1.00 92.19 74 TRP A N 1
ATOM 561 C CA . TRP A 1 74 ? 7.969 -2.781 -2.339 1.00 92.19 74 TRP A CA 1
ATOM 562 C C . TRP A 1 74 ? 7.384 -2.390 -0.988 1.00 92.19 74 TRP A C 1
ATOM 564 O O . TRP A 1 74 ? 6.602 -1.449 -0.931 1.00 92.19 74 TRP A O 1
ATOM 574 N N . PHE A 1 75 ? 7.742 -3.096 0.079 1.00 92.19 75 PHE A N 1
ATOM 575 C CA . PHE A 1 75 ? 7.194 -2.883 1.419 1.00 92.19 75 PHE A CA 1
ATOM 576 C C . PHE A 1 75 ? 7.958 -1.778 2.158 1.00 92.19 75 PHE A C 1
ATOM 578 O O . PHE A 1 75 ? 9.178 -1.858 2.277 1.00 92.19 75 PHE A O 1
ATOM 585 N N . PHE A 1 76 ? 7.242 -0.776 2.673 1.00 92.81 76 PHE A N 1
ATOM 586 C CA . PHE A 1 76 ? 7.829 0.385 3.361 1.00 92.81 76 PHE A CA 1
ATOM 587 C C . PHE A 1 76 ? 7.229 0.680 4.738 1.00 92.81 76 PHE A C 1
ATOM 589 O O . PHE A 1 76 ? 7.799 1.453 5.503 1.00 92.81 76 PHE A O 1
ATOM 596 N N . GLY A 1 77 ? 6.106 0.059 5.085 1.00 93.19 77 GLY A N 1
ATOM 597 C CA . GLY A 1 77 ? 5.500 0.227 6.397 1.00 93.19 77 GLY A CA 1
ATOM 598 C C . GLY A 1 77 ? 4.535 -0.897 6.717 1.00 93.19 77 GLY A C 1
ATOM 599 O O . GLY A 1 77 ? 4.000 -1.541 5.813 1.00 93.19 77 GLY A O 1
ATOM 600 N N . VAL A 1 78 ? 4.304 -1.110 8.006 1.00 95.88 78 VAL A N 1
ATOM 601 C CA . VAL A 1 78 ? 3.301 -2.042 8.512 1.00 95.88 78 VAL A CA 1
ATOM 602 C C . VAL A 1 78 ? 2.511 -1.368 9.625 1.00 95.88 78 VAL A C 1
ATOM 604 O O . VAL A 1 78 ? 3.091 -0.705 10.478 1.00 95.88 78 VAL A O 1
ATOM 607 N N . GLU A 1 79 ? 1.199 -1.550 9.595 1.00 97.12 79 GLU A N 1
ATOM 608 C CA . GLU A 1 79 ? 0.254 -1.133 10.625 1.00 97.12 79 GLU A CA 1
ATOM 609 C C . GLU A 1 79 ? -0.665 -2.315 10.936 1.00 97.12 79 GLU A C 1
ATOM 611 O O . GLU A 1 79 ? -0.991 -3.107 10.043 1.00 97.12 79 GLU A O 1
ATOM 616 N N . VAL A 1 80 ? -1.068 -2.464 12.196 1.00 96.75 80 VAL A N 1
ATOM 617 C CA . VAL A 1 80 ? -1.929 -3.572 12.622 1.00 96.75 80 VAL A CA 1
ATOM 618 C C . VAL A 1 80 ? -3.144 -3.022 13.344 1.00 96.75 80 VAL A C 1
ATOM 620 O O . VAL A 1 80 ? -3.040 -2.544 14.465 1.00 96.75 80 VAL A O 1
ATOM 623 N N . GLU A 1 81 ? -4.317 -3.182 12.735 1.00 96.12 81 GLU A N 1
ATOM 624 C CA . GLU A 1 81 ? -5.569 -2.648 13.266 1.00 96.12 81 GLU A CA 1
ATOM 625 C C . GLU A 1 81 ? -6.655 -3.712 13.334 1.00 96.12 81 GLU A C 1
ATOM 627 O O . GLU A 1 81 ? -7.051 -4.294 12.325 1.00 96.12 81 GLU A O 1
ATOM 632 N N . SER A 1 82 ? -7.168 -3.974 14.540 1.00 94.81 82 SER A N 1
ATOM 633 C CA . SER A 1 82 ? -8.264 -4.932 14.773 1.00 94.81 82 SER A CA 1
ATOM 634 C C . SER A 1 82 ? -8.041 -6.315 14.125 1.00 94.81 82 SER A C 1
ATOM 636 O O . SER A 1 82 ? -8.969 -6.945 13.612 1.00 94.81 82 SER A O 1
ATOM 638 N N . GLY A 1 83 ? -6.789 -6.789 14.129 1.00 95.50 83 GLY A N 1
ATOM 639 C CA . GLY A 1 83 ? -6.372 -8.062 13.527 1.00 95.50 83 GLY A CA 1
ATOM 640 C C . GLY A 1 83 ? -6.208 -8.037 12.001 1.00 95.50 83 GLY A C 1
ATOM 641 O O . GLY A 1 83 ? -5.956 -9.078 11.399 1.00 95.50 83 GLY A O 1
ATOM 642 N N . TRP A 1 84 ? -6.318 -6.875 11.365 1.00 97.94 84 TRP A N 1
ATOM 643 C CA . TRP A 1 84 ? -5.858 -6.652 9.998 1.00 97.94 84 TRP A CA 1
ATOM 644 C C . TRP A 1 84 ? -4.404 -6.209 10.003 1.00 97.94 84 TRP A C 1
ATOM 646 O O . TRP A 1 84 ? -4.019 -5.378 10.818 1.00 97.94 84 TRP A O 1
ATOM 656 N N . ILE A 1 85 ? -3.615 -6.721 9.064 1.00 97.50 85 ILE A N 1
ATOM 657 C CA . ILE A 1 85 ? -2.279 -6.197 8.781 1.00 97.50 85 ILE A CA 1
ATOM 658 C C . ILE A 1 85 ? -2.388 -5.356 7.517 1.00 97.50 85 ILE A C 1
ATOM 660 O O . ILE A 1 85 ? -2.799 -5.851 6.464 1.00 97.50 85 ILE A O 1
ATOM 664 N N . LEU A 1 86 ? -2.021 -4.089 7.626 1.00 98.19 86 LEU A N 1
ATOM 665 C CA . LEU A 1 86 ? -1.978 -3.133 6.534 1.00 98.19 86 LEU A CA 1
ATOM 666 C C . LEU A 1 86 ? -0.508 -2.880 6.203 1.00 98.19 86 LEU A C 1
ATOM 668 O O . LEU A 1 86 ? 0.262 -2.491 7.076 1.00 98.19 86 LEU A O 1
ATOM 672 N N . ALA A 1 87 ? -0.105 -3.097 4.955 1.00 96.81 87 ALA A N 1
ATOM 673 C CA . ALA A 1 87 ? 1.246 -2.782 4.508 1.00 96.81 87 ALA A CA 1
ATOM 674 C C . ALA A 1 87 ? 1.234 -1.570 3.581 1.00 96.81 87 ALA A C 1
ATOM 676 O O . ALA A 1 87 ? 0.549 -1.575 2.554 1.00 96.81 87 ALA A O 1
ATOM 677 N N . GLY A 1 88 ? 2.034 -0.563 3.923 1.00 96.06 88 GLY A N 1
ATOM 678 C CA . GLY A 1 88 ? 2.388 0.514 3.011 1.00 96.06 88 GLY A CA 1
ATOM 679 C C . GLY A 1 88 ? 3.343 -0.017 1.952 1.00 96.06 88 GLY A C 1
ATOM 680 O O . GLY A 1 88 ? 4.395 -0.575 2.281 1.00 96.06 88 GLY A O 1
ATOM 681 N N . LEU A 1 89 ? 2.958 0.124 0.686 1.00 95.00 89 LEU A N 1
ATOM 682 C CA . LEU A 1 89 ? 3.781 -0.245 -0.458 1.00 95.00 89 LEU A CA 1
ATOM 683 C C . LEU A 1 89 ? 4.264 1.022 -1.158 1.00 95.00 89 LEU A C 1
ATOM 685 O O . LEU A 1 89 ? 3.518 1.998 -1.205 1.00 95.00 89 LEU A O 1
ATOM 689 N N . ALA A 1 90 ? 5.435 0.988 -1.805 1.00 94.19 90 ALA A N 1
ATOM 690 C CA . ALA A 1 90 ? 5.963 2.142 -2.546 1.00 94.19 90 ALA A CA 1
ATOM 691 C C . ALA A 1 90 ? 4.956 2.745 -3.521 1.00 94.19 90 ALA A C 1
ATOM 693 O O . ALA A 1 90 ? 5.033 3.933 -3.798 1.00 94.19 90 ALA A O 1
ATOM 694 N N . HIS A 1 91 ? 4.025 1.937 -4.029 1.00 94.88 91 HIS A N 1
ATOM 695 C CA . HIS A 1 91 ? 3.041 2.320 -5.032 1.00 94.88 91 HIS A CA 1
ATOM 696 C C . HIS A 1 91 ? 1.609 2.015 -4.608 1.00 94.88 91 HIS A C 1
ATOM 698 O O . HIS A 1 91 ? 0.740 1.933 -5.467 1.00 94.88 91 HIS A O 1
ATOM 704 N N . GLY A 1 92 ? 1.329 1.824 -3.318 1.00 95.50 92 GLY A N 1
ATOM 705 C CA . GLY A 1 92 ? -0.035 1.587 -2.853 1.00 95.50 92 GLY A CA 1
ATOM 706 C C . GLY A 1 92 ? -0.111 0.843 -1.528 1.00 95.50 92 GLY A C 1
ATOM 707 O O . GLY A 1 92 ? 0.611 1.166 -0.594 1.00 95.50 92 GLY A O 1
ATOM 708 N N . ILE A 1 93 ? -1.016 -0.130 -1.429 1.00 97.69 93 ILE A N 1
ATOM 709 C CA . ILE A 1 93 ? -1.350 -0.785 -0.159 1.00 97.69 93 ILE A CA 1
ATOM 710 C C . ILE A 1 93 ? -1.552 -2.291 -0.336 1.00 97.69 93 ILE A C 1
ATOM 712 O O . ILE A 1 93 ? -2.110 -2.745 -1.341 1.00 97.69 93 ILE A O 1
ATOM 716 N N . GLY A 1 94 ? -1.108 -3.063 0.652 1.00 97.00 94 GLY A N 1
ATOM 717 C CA . GLY A 1 94 ? -1.441 -4.476 0.820 1.00 97.00 94 GLY A CA 1
ATOM 718 C C . GLY A 1 94 ? -2.232 -4.704 2.108 1.00 97.00 94 GLY A C 1
ATOM 719 O O . GLY A 1 94 ? -2.037 -3.987 3.088 1.00 97.00 94 GLY A O 1
ATOM 720 N N . ILE A 1 95 ? -3.124 -5.693 2.111 1.00 97.88 95 ILE A N 1
ATOM 721 C CA . ILE A 1 95 ? -4.005 -6.003 3.242 1.00 97.88 95 ILE A CA 1
ATOM 722 C C . ILE A 1 95 ? -4.026 -7.510 3.480 1.00 97.88 95 ILE A C 1
ATOM 724 O O . ILE A 1 95 ? -4.338 -8.277 2.566 1.00 97.88 95 ILE A O 1
ATOM 728 N N . TRP A 1 96 ? -3.766 -7.924 4.720 1.00 96.69 96 TRP A N 1
ATOM 729 C CA . TRP A 1 96 ? -3.856 -9.312 5.170 1.00 96.69 96 TRP A CA 1
ATOM 730 C C . TRP A 1 96 ? -4.828 -9.458 6.337 1.00 96.69 96 TRP A C 1
ATOM 732 O O . TRP A 1 96 ? -4.900 -8.600 7.218 1.00 96.69 96 TRP A O 1
ATOM 742 N N . ASP A 1 97 ? -5.542 -10.579 6.363 1.00 97.38 97 ASP A N 1
ATOM 743 C CA . ASP A 1 97 ? -6.395 -10.989 7.473 1.00 97.38 97 ASP A CA 1
ATOM 744 C C . ASP A 1 97 ? -5.599 -11.857 8.454 1.00 97.38 97 ASP A C 1
ATOM 746 O O . ASP A 1 97 ? -5.283 -13.013 8.159 1.00 97.38 97 ASP A O 1
ATOM 750 N N . ALA A 1 98 ? -5.292 -11.307 9.629 1.00 96.38 98 ALA A N 1
ATOM 751 C CA . ALA A 1 98 ? -4.674 -12.031 10.737 1.00 96.38 98 ALA A CA 1
ATOM 752 C C . ALA A 1 98 ? -5.688 -12.410 11.835 1.00 96.38 98 ALA A C 1
ATOM 754 O O . ALA A 1 98 ? -5.307 -13.014 12.834 1.00 96.38 98 ALA A O 1
ATOM 755 N N . ARG A 1 99 ? -6.983 -12.105 11.667 1.00 95.81 99 ARG A N 1
ATOM 756 C CA . ARG A 1 99 ? -8.029 -12.390 12.670 1.00 95.81 99 ARG A CA 1
ATOM 757 C C . ARG A 1 99 ? -8.327 -13.883 12.755 1.00 95.81 99 ARG A C 1
ATOM 759 O O . ARG A 1 99 ? -8.547 -14.409 13.839 1.00 95.81 99 ARG A O 1
ATOM 766 N N . THR A 1 100 ? -8.342 -14.552 11.600 1.00 91.62 100 THR A N 1
ATOM 767 C CA . THR A 1 100 ? -8.694 -15.978 11.489 1.00 91.62 100 THR A CA 1
ATOM 768 C C . THR A 1 100 ? -7.517 -16.888 11.838 1.00 91.62 100 THR A C 1
ATOM 770 O O . THR A 1 100 ? -7.688 -17.890 12.529 1.00 91.62 100 THR A O 1
ATOM 773 N N . ASN A 1 101 ? -6.316 -16.549 11.364 1.00 91.81 101 ASN A N 1
ATOM 774 C CA . ASN A 1 101 ? -5.094 -17.302 11.630 1.00 91.81 101 ASN A CA 1
ATOM 775 C C . ASN A 1 101 ? -3.900 -16.341 11.768 1.00 91.81 101 ASN A C 1
ATOM 777 O O . ASN A 1 101 ? -3.187 -16.108 10.792 1.00 91.81 101 ASN A O 1
ATOM 781 N N . PRO A 1 102 ? -3.649 -15.779 12.962 1.00 89.38 102 PRO A N 1
ATOM 782 C CA . PRO A 1 102 ? -2.570 -14.809 13.150 1.00 89.38 102 PRO A CA 1
ATOM 783 C C . PRO A 1 102 ? -1.173 -15.402 12.924 1.00 89.38 102 PRO A C 1
ATOM 785 O O . PRO A 1 102 ? -0.239 -14.662 12.631 1.00 89.38 102 PRO A O 1
ATOM 788 N N . ALA A 1 103 ? -1.016 -16.728 13.019 1.00 85.19 103 ALA A N 1
ATOM 789 C CA . ALA A 1 103 ? 0.246 -17.405 12.726 1.00 85.19 103 ALA A CA 1
ATOM 790 C C . ALA A 1 103 ? 0.524 -17.528 11.216 1.00 85.19 103 ALA A C 1
ATOM 792 O O . ALA A 1 103 ? 1.663 -17.749 10.817 1.00 85.19 103 ALA A O 1
ATOM 793 N N . SER A 1 104 ? -0.498 -17.393 10.369 1.00 86.38 104 SER A N 1
ATOM 794 C CA . SER A 1 104 ? -0.357 -17.363 8.911 1.00 86.38 104 SER A CA 1
ATOM 795 C C . SER A 1 104 ? -1.429 -16.443 8.313 1.00 86.38 104 SER A C 1
ATOM 797 O O . SER A 1 104 ? -2.470 -16.922 7.848 1.00 86.38 104 SER A O 1
ATOM 799 N N . PRO A 1 105 ? -1.217 -15.113 8.375 1.00 91.94 105 PRO A N 1
ATOM 800 C CA . PRO A 1 105 ? -2.172 -14.142 7.859 1.00 91.94 105 PRO A CA 1
ATOM 801 C C . PRO A 1 105 ? -2.416 -14.333 6.362 1.00 91.94 105 PRO A C 1
ATOM 803 O O . PRO A 1 105 ? -1.474 -14.426 5.570 1.00 91.94 105 PRO A O 1
ATOM 806 N N . ALA A 1 106 ? -3.683 -14.357 5.958 1.00 92.62 106 ALA A N 1
ATOM 807 C CA . ALA A 1 106 ? -4.056 -14.549 4.561 1.00 92.62 106 ALA A CA 1
ATOM 808 C C . ALA A 1 106 ? -4.035 -13.213 3.811 1.00 92.62 106 ALA A C 1
ATOM 810 O O . ALA A 1 106 ? -4.641 -12.245 4.267 1.00 92.62 106 ALA A O 1
ATOM 811 N N . LEU A 1 107 ? -3.380 -13.155 2.646 1.00 93.50 107 LEU A N 1
ATOM 812 C CA . LEU A 1 107 ? -3.467 -11.986 1.766 1.00 93.50 107 LEU A CA 1
ATOM 813 C C . LEU A 1 107 ? -4.918 -11.817 1.297 1.00 93.50 107 LEU A C 1
ATOM 815 O O . LEU A 1 107 ? -5.488 -12.735 0.712 1.00 93.50 107 LEU A O 1
ATOM 819 N N . VAL A 1 108 ? -5.496 -10.639 1.527 1.00 96.88 108 VAL A N 1
ATOM 820 C CA . VAL A 1 108 ? -6.851 -10.293 1.077 1.00 96.88 108 VAL A CA 1
ATOM 821 C C . VAL A 1 108 ? -6.803 -9.472 -0.195 1.00 96.88 108 VAL A C 1
ATOM 823 O O . VAL A 1 108 ? -7.494 -9.785 -1.164 1.00 96.88 108 VAL A O 1
ATOM 826 N N . SER A 1 109 ? -5.991 -8.419 -0.216 1.00 96.75 109 SER A N 1
ATOM 827 C CA . SER A 1 109 ? -5.849 -7.601 -1.410 1.00 96.75 109 SER A CA 1
ATOM 828 C C . SER A 1 109 ? -4.512 -6.886 -1.466 1.00 96.75 109 SER A C 1
ATOM 830 O O . SER A 1 109 ? -3.826 -6.678 -0.467 1.00 96.75 109 SER A O 1
ATOM 832 N N . MET A 1 110 ? -4.161 -6.502 -2.685 1.00 95.19 110 MET A N 1
ATOM 833 C CA . MET A 1 110 ? -3.044 -5.628 -2.972 1.00 95.19 110 MET A CA 1
ATOM 834 C C . MET A 1 110 ? -3.453 -4.696 -4.108 1.00 95.19 110 MET A C 1
ATOM 836 O O . MET A 1 110 ? -4.100 -5.120 -5.075 1.00 95.19 110 MET A O 1
ATOM 840 N N . ARG A 1 111 ? -3.135 -3.410 -3.971 1.00 95.12 111 ARG A N 1
ATOM 841 C CA . ARG A 1 111 ? -3.389 -2.391 -4.992 1.00 95.12 111 ARG A CA 1
ATOM 842 C C . ARG A 1 111 ? -2.120 -1.586 -5.204 1.00 95.12 111 ARG A C 1
ATOM 844 O O . ARG A 1 111 ? -1.604 -0.997 -4.259 1.00 95.12 111 ARG A O 1
ATOM 851 N N . LEU A 1 112 ? -1.649 -1.583 -6.447 1.00 94.31 112 LEU A N 1
ATOM 852 C CA . LEU A 1 112 ? -0.469 -0.858 -6.904 1.00 94.31 112 LEU A CA 1
ATOM 853 C C . LEU A 1 112 ? -0.885 0.147 -7.983 1.00 94.31 112 LEU A C 1
ATOM 855 O O . LEU A 1 112 ? -1.742 -0.156 -8.816 1.00 94.31 112 LEU A O 1
ATOM 859 N N . TYR A 1 113 ? -0.267 1.323 -7.973 1.00 94.25 113 TYR A N 1
ATOM 860 C CA . TYR A 1 113 ? -0.561 2.443 -8.861 1.00 94.25 113 TYR A CA 1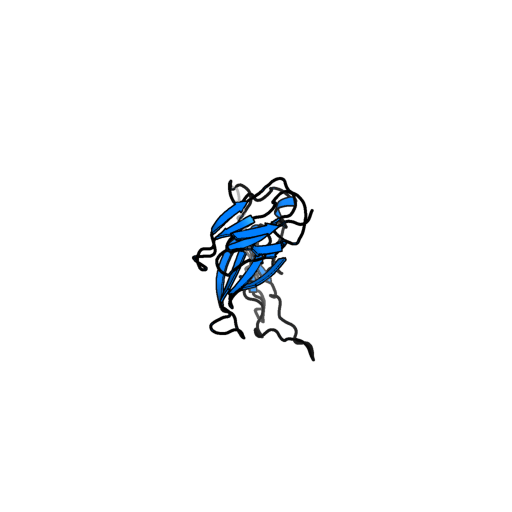
ATOM 861 C C . TYR A 1 113 ? 0.696 2.870 -9.620 1.00 94.25 113 TYR A C 1
ATOM 863 O O . TYR A 1 113 ? 1.767 3.038 -9.040 1.00 94.25 113 TYR A O 1
ATOM 871 N N . GLY A 1 114 ? 0.561 3.062 -10.931 1.00 92.44 114 GLY A N 1
ATOM 872 C CA . GLY A 1 114 ? 1.633 3.561 -11.791 1.00 92.44 114 GLY A CA 1
ATOM 873 C C . GLY A 1 114 ? 1.538 5.070 -12.065 1.00 92.44 114 GLY A C 1
ATOM 874 O O . GLY A 1 114 ? 0.501 5.685 -11.805 1.00 92.44 114 GLY A O 1
ATOM 875 N N . PRO A 1 115 ? 2.598 5.675 -12.630 1.00 91.06 115 PRO A N 1
ATOM 876 C CA . PRO A 1 115 ? 2.585 7.054 -13.107 1.00 91.06 115 PRO A CA 1
ATOM 877 C C . PRO A 1 115 ? 1.603 7.250 -14.269 1.00 91.06 115 PRO A C 1
ATOM 879 O O . PRO A 1 115 ? 1.201 6.304 -14.946 1.00 91.06 115 PRO A O 1
ATOM 882 N N . GLY A 1 116 ? 1.245 8.510 -14.526 1.00 83.94 116 GLY A N 1
ATOM 883 C CA . GLY A 1 116 ? 0.403 8.901 -15.664 1.00 83.94 116 GLY A CA 1
ATOM 884 C C . GLY A 1 116 ? -1.105 8.846 -15.405 1.00 83.94 116 GLY A C 1
ATOM 885 O O . GLY A 1 116 ? -1.885 9.163 -16.300 1.00 83.94 116 GLY A O 1
ATOM 886 N N . GLN A 1 117 ? -1.525 8.485 -14.192 1.00 84.06 117 GLN A N 1
ATOM 887 C CA . GLN A 1 117 ? -2.917 8.586 -13.757 1.00 84.06 117 GLN A CA 1
ATOM 888 C C . GLN A 1 117 ? -3.153 9.899 -13.007 1.00 84.06 117 GLN A C 1
ATOM 890 O O . GLN A 1 117 ? -2.242 10.445 -12.386 1.00 84.06 117 GLN A O 1
ATOM 895 N N . ALA A 1 118 ? -4.387 10.408 -13.060 1.00 84.12 118 ALA A N 1
ATOM 896 C CA . ALA A 1 118 ? -4.758 11.621 -12.332 1.00 84.12 118 ALA A CA 1
ATOM 897 C C . ALA A 1 118 ? -4.824 11.387 -10.814 1.00 84.12 118 ALA A C 1
ATOM 899 O O . ALA A 1 118 ? -4.549 12.300 -10.039 1.00 84.12 118 ALA A O 1
ATOM 900 N N . PHE A 1 119 ? -5.210 10.178 -10.392 1.00 93.75 119 PHE A N 1
ATOM 901 C CA . PHE A 1 119 ? -5.382 9.838 -8.988 1.00 93.75 119 PHE A CA 1
ATOM 902 C C . PHE A 1 119 ? -5.315 8.313 -8.756 1.00 93.75 119 PHE A C 1
ATOM 904 O O . PHE A 1 119 ? -6.048 7.586 -9.433 1.00 93.75 119 PHE A O 1
ATOM 911 N N . PRO A 1 120 ? -4.513 7.822 -7.790 1.00 94.31 120 PRO A N 1
ATOM 912 C CA . PRO A 1 120 ? -3.509 8.557 -7.016 1.00 94.31 120 PRO A CA 1
ATOM 913 C C . PRO A 1 120 ? -2.442 9.197 -7.905 1.00 94.31 120 PRO A C 1
ATOM 915 O O . PRO A 1 120 ? -2.057 8.647 -8.935 1.00 94.31 120 PRO A O 1
ATOM 918 N N . ALA A 1 121 ? -1.976 10.376 -7.512 1.00 91.94 121 ALA A N 1
ATOM 919 C CA . ALA A 1 121 ? -0.892 11.064 -8.183 1.00 91.94 121 ALA A CA 1
ATOM 920 C C . ALA A 1 121 ? 0.428 10.365 -7.851 1.00 91.94 121 ALA A C 1
ATOM 922 O O . ALA A 1 121 ? 0.898 10.384 -6.710 1.00 91.94 121 ALA A O 1
ATOM 923 N N . ILE A 1 122 ? 1.019 9.762 -8.878 1.00 92.12 122 ILE A N 1
ATOM 924 C CA . ILE A 1 122 ? 2.330 9.127 -8.833 1.00 92.12 122 ILE A CA 1
ATOM 925 C C . ILE A 1 122 ? 3.288 9.991 -9.668 1.00 92.12 122 ILE A C 1
ATOM 927 O O . ILE A 1 122 ? 3.034 10.177 -10.865 1.00 92.12 122 ILE A O 1
ATOM 931 N N . PRO A 1 123 ? 4.361 10.549 -9.074 1.00 88.69 123 PRO A N 1
ATOM 932 C CA . PRO A 1 123 ? 5.319 11.363 -9.811 1.00 88.69 123 PRO A CA 1
ATOM 933 C C . PRO A 1 123 ? 6.004 10.529 -10.901 1.00 88.69 123 PRO A C 1
ATOM 935 O O . PRO A 1 123 ? 6.119 9.311 -10.788 1.00 88.69 123 PRO A O 1
ATOM 938 N N . ALA A 1 124 ? 6.452 11.184 -11.971 1.00 87.00 124 ALA A N 1
ATOM 939 C CA . ALA A 1 124 ? 7.160 10.537 -13.075 1.00 87.00 124 ALA A CA 1
ATOM 940 C C . ALA A 1 124 ? 8.686 10.523 -12.856 1.00 87.00 124 ALA A C 1
ATOM 942 O O . ALA A 1 124 ? 9.212 11.202 -11.974 1.00 87.00 124 ALA A O 1
ATOM 943 N N . GLY A 1 125 ? 9.405 9.780 -13.703 1.00 87.44 125 GLY A N 1
ATOM 944 C CA . GLY A 1 125 ? 10.871 9.744 -13.703 1.00 87.44 125 GLY A CA 1
ATOM 945 C C . GLY A 1 125 ? 11.456 9.049 -12.473 1.00 87.44 125 GLY A C 1
ATOM 946 O O . GLY A 1 125 ? 10.861 8.108 -11.950 1.00 87.44 125 GLY A O 1
ATOM 947 N N . GLU A 1 126 ? 12.615 9.513 -12.004 1.00 87.25 126 GLU A N 1
ATOM 948 C CA . GLU A 1 126 ? 13.319 8.917 -10.856 1.00 87.25 126 GLU A CA 1
ATOM 949 C C . GLU A 1 126 ? 12.476 8.945 -9.573 1.00 87.25 126 GLU A C 1
ATOM 951 O O . GLU A 1 126 ? 12.451 7.981 -8.812 1.00 87.25 126 GLU A O 1
ATOM 956 N N . SER A 1 127 ? 11.685 10.004 -9.388 1.00 87.56 127 SER A N 1
ATOM 957 C CA . SER A 1 127 ? 10.766 10.145 -8.256 1.00 87.56 127 SER A CA 1
ATOM 958 C C . SER A 1 127 ? 9.682 9.062 -8.212 1.00 87.56 127 SER A C 1
ATOM 960 O O . SER A 1 127 ? 9.054 8.882 -7.174 1.00 87.56 127 SER A O 1
ATOM 962 N N . SER A 1 128 ? 9.457 8.336 -9.316 1.00 88.62 128 SER A N 1
ATOM 963 C CA . SER A 1 128 ? 8.491 7.236 -9.390 1.00 88.62 128 SER A CA 1
ATOM 964 C C . SER A 1 128 ? 8.992 5.930 -8.774 1.00 88.62 128 SER A C 1
ATOM 966 O O . SER A 1 128 ? 8.203 5.000 -8.657 1.00 88.62 128 SER A O 1
ATOM 968 N N . LYS A 1 129 ? 10.273 5.809 -8.401 1.00 89.12 129 LYS A N 1
ATOM 969 C CA . LYS A 1 129 ? 10.829 4.540 -7.896 1.00 89.12 129 LYS A CA 1
ATOM 970 C C . LYS A 1 129 ? 10.339 4.190 -6.494 1.00 89.12 129 LYS A C 1
ATOM 972 O O . LYS A 1 129 ? 10.030 3.033 -6.227 1.00 89.12 129 LYS A O 1
ATOM 977 N N . ILE A 1 130 ? 10.246 5.190 -5.621 1.00 89.75 130 ILE A N 1
ATOM 978 C CA . ILE A 1 130 ? 9.742 5.074 -4.250 1.00 89.75 130 ILE A CA 1
ATOM 979 C C . ILE A 1 130 ? 8.820 6.269 -4.020 1.00 89.75 130 ILE A C 1
ATOM 981 O O . ILE A 1 130 ? 9.278 7.413 -4.039 1.00 89.75 130 ILE A O 1
ATOM 985 N N . VAL A 1 131 ? 7.519 6.008 -3.867 1.00 92.94 131 VAL A N 1
ATOM 986 C CA . VAL A 1 131 ? 6.494 7.066 -3.854 1.00 92.94 131 VAL A CA 1
ATOM 987 C C . VAL A 1 131 ? 5.832 7.177 -2.493 1.00 92.94 131 VAL A C 1
ATOM 989 O O . VAL A 1 131 ? 5.691 8.287 -1.993 1.00 92.94 131 VAL A O 1
ATOM 992 N N . PHE A 1 132 ? 5.497 6.051 -1.868 1.00 94.25 132 PHE A N 1
ATOM 993 C CA . PHE A 1 132 ? 4.926 6.004 -0.526 1.00 94.25 132 PHE A CA 1
ATOM 994 C C . PHE A 1 132 ? 5.806 5.233 0.454 1.00 94.25 132 PHE A C 1
ATOM 996 O O . PHE A 1 132 ? 6.563 4.341 0.070 1.00 94.25 132 PHE A O 1
ATOM 1003 N N . GLY A 1 133 ? 5.721 5.627 1.720 1.00 92.00 133 GLY A N 1
ATOM 1004 C CA . GLY A 1 133 ? 6.502 5.108 2.830 1.00 92.00 133 GLY A CA 1
ATOM 1005 C C . GLY A 1 133 ? 5.621 4.446 3.883 1.00 92.00 133 GLY A C 1
ATOM 1006 O O . GLY A 1 133 ? 4.808 3.567 3.588 1.00 92.00 133 GLY A O 1
ATOM 1007 N N . GLY A 1 134 ? 5.803 4.891 5.121 1.00 93.88 134 GLY A N 1
ATOM 1008 C CA . GLY A 1 134 ? 5.066 4.453 6.291 1.00 93.88 134 GLY A CA 1
ATOM 1009 C C . GLY A 1 134 ? 3.558 4.602 6.138 1.00 93.88 134 GLY A C 1
ATOM 1010 O O . GLY A 1 134 ? 3.047 5.434 5.383 1.00 93.88 134 GLY A O 1
ATOM 1011 N N . ILE A 1 135 ? 2.856 3.767 6.891 1.00 97.50 135 ILE A N 1
ATOM 1012 C CA . ILE A 1 135 ? 1.404 3.663 6.938 1.00 97.50 135 ILE A CA 1
ATOM 1013 C C . ILE A 1 135 ? 0.951 3.882 8.379 1.00 97.50 135 ILE A C 1
ATOM 1015 O O . ILE A 1 135 ? 1.644 3.464 9.300 1.00 97.50 135 ILE A O 1
ATOM 1019 N N . ALA A 1 136 ? -0.196 4.529 8.561 1.00 97.50 136 ALA A N 1
ATOM 1020 C CA . ALA A 1 136 ? -0.871 4.607 9.850 1.00 97.50 136 ALA A CA 1
ATOM 1021 C C . ALA A 1 136 ? -2.383 4.564 9.655 1.00 97.50 136 ALA A C 1
ATOM 1023 O O . ALA A 1 136 ? -2.911 5.083 8.664 1.00 97.50 136 ALA A O 1
ATOM 1024 N N . ALA A 1 137 ? -3.086 3.977 10.613 1.00 98.06 137 ALA A N 1
ATOM 1025 C CA . ALA A 1 137 ? -4.532 3.842 10.579 1.00 98.06 137 ALA A CA 1
ATOM 1026 C C . ALA A 1 137 ? -5.124 4.240 11.941 1.00 98.06 137 ALA A C 1
ATOM 1028 O O . ALA A 1 137 ? -4.648 3.786 12.971 1.00 98.06 137 ALA A O 1
ATOM 1029 N N . PRO A 1 138 ? -6.137 5.122 11.986 1.00 97.19 138 PRO A N 1
ATOM 1030 C CA . PRO A 1 138 ? -6.795 5.502 13.235 1.00 97.19 138 PRO A CA 1
ATOM 1031 C C . PRO A 1 138 ? -7.888 4.506 13.668 1.00 97.19 138 PRO A C 1
ATOM 1033 O O . PRO A 1 138 ? -8.412 4.617 14.775 1.00 97.19 138 PRO A O 1
ATOM 1036 N N . ASP A 1 139 ? -8.313 3.627 12.756 1.00 96.25 139 ASP A N 1
ATOM 1037 C CA . ASP A 1 139 ? -9.194 2.478 12.962 1.00 96.25 139 ASP A CA 1
ATOM 1038 C C . ASP A 1 139 ? -9.099 1.542 11.740 1.00 96.25 139 ASP A C 1
ATOM 1040 O O . ASP A 1 139 ? -8.350 1.801 10.799 1.00 96.25 139 ASP A O 1
ATOM 1044 N N . ASP A 1 140 ? -9.879 0.462 11.710 1.00 95.69 140 ASP A N 1
ATOM 1045 C CA . ASP A 1 140 ? -9.815 -0.528 10.637 1.00 95.69 140 ASP A CA 1
ATOM 1046 C C . ASP A 1 140 ? -10.446 -0.063 9.312 1.00 95.69 140 ASP A C 1
ATOM 1048 O O . ASP A 1 140 ? -10.324 -0.761 8.309 1.00 95.69 140 ASP A O 1
ATOM 1052 N N . THR A 1 141 ? -11.121 1.088 9.252 1.00 97.44 141 THR A N 1
ATOM 1053 C CA . THR A 1 141 ? -11.865 1.530 8.053 1.00 97.44 141 THR A CA 1
ATOM 1054 C C . THR A 1 141 ? -11.105 2.509 7.169 1.00 97.44 141 THR A C 1
ATOM 1056 O O . THR A 1 141 ? -11.549 2.798 6.058 1.00 97.44 141 THR A O 1
ATOM 1059 N N . VAL A 1 142 ? -9.961 3.017 7.621 1.00 98.19 142 VAL A N 1
ATOM 1060 C CA . VAL A 1 142 ? -9.171 4.011 6.891 1.00 98.19 142 VAL A CA 1
ATOM 1061 C C . VAL A 1 142 ? -7.688 3.830 7.185 1.00 98.19 142 VAL A C 1
ATOM 1063 O O . VAL A 1 142 ? -7.308 3.502 8.301 1.00 98.19 142 VAL A O 1
ATOM 1066 N N . ALA A 1 143 ? -6.838 4.096 6.201 1.00 98.31 143 ALA A N 1
ATOM 1067 C CA . ALA A 1 143 ? -5.401 4.213 6.421 1.00 98.31 143 ALA A CA 1
ATOM 1068 C C . ALA A 1 143 ? -4.830 5.377 5.625 1.00 98.31 143 ALA A C 1
ATOM 1070 O O . ALA A 1 143 ? -5.374 5.764 4.591 1.00 98.31 143 ALA A O 1
ATOM 1071 N N . ALA A 1 144 ? -3.721 5.921 6.101 1.00 97.38 144 ALA A N 1
ATOM 1072 C CA . ALA A 1 144 ? -2.949 6.937 5.418 1.00 97.38 144 ALA A CA 1
ATOM 1073 C C . ALA A 1 144 ? -1.537 6.422 5.139 1.00 97.38 144 ALA A C 1
ATOM 1075 O O . ALA A 1 144 ? -0.962 5.724 5.969 1.00 97.38 144 ALA A O 1
ATOM 1076 N N . LEU A 1 145 ? -0.985 6.794 3.988 1.00 96.31 145 LEU A N 1
ATOM 1077 C CA . LEU A 1 145 ? 0.408 6.587 3.614 1.00 96.31 145 LEU A CA 1
ATOM 1078 C C . LEU A 1 145 ? 1.135 7.924 3.577 1.00 96.31 145 LEU A C 1
ATOM 1080 O O . LEU A 1 145 ? 0.606 8.898 3.036 1.00 96.31 145 LEU A O 1
ATOM 1084 N N . ALA A 1 146 ? 2.356 7.946 4.098 1.00 94.88 146 ALA A N 1
ATOM 1085 C CA . ALA A 1 146 ? 3.285 9.044 3.886 1.00 94.88 146 ALA A CA 1
ATOM 1086 C C . ALA A 1 146 ? 3.870 8.972 2.473 1.00 94.88 146 ALA A C 1
ATOM 1088 O O . ALA A 1 146 ? 4.096 7.877 1.961 1.00 94.88 146 ALA A O 1
ATOM 1089 N N . GLY A 1 147 ? 4.105 10.114 1.833 1.00 92.56 147 GLY A N 1
ATOM 1090 C CA . GLY A 1 147 ? 4.570 10.168 0.450 1.00 92.56 147 GLY A CA 1
ATOM 1091 C C . GLY A 1 147 ? 5.836 10.988 0.279 1.00 92.56 147 GLY A C 1
ATOM 1092 O O . GLY A 1 147 ? 5.973 12.096 0.798 1.00 92.56 147 GLY A O 1
ATOM 1093 N N . TYR A 1 148 ? 6.739 10.445 -0.526 1.00 89.62 148 TYR A N 1
ATOM 1094 C CA . TYR A 1 148 ? 8.006 11.045 -0.915 1.00 89.62 148 TYR A CA 1
ATOM 1095 C C . TYR A 1 148 ? 7.844 11.981 -2.109 1.00 89.62 148 TYR A C 1
ATOM 1097 O O . TYR A 1 148 ? 6.875 11.899 -2.863 1.00 89.62 148 TYR A O 1
ATOM 1105 N N . ASN A 1 149 ? 8.849 12.830 -2.338 1.00 86.38 149 ASN A N 1
ATOM 1106 C CA . ASN A 1 149 ? 9.038 13.533 -3.612 1.00 86.38 149 ASN A CA 1
ATOM 1107 C C . ASN A 1 149 ? 7.795 14.301 -4.109 1.00 86.38 149 ASN A C 1
ATOM 1109 O O . ASN A 1 149 ? 7.518 14.345 -5.307 1.00 86.38 149 ASN A O 1
ATOM 1113 N N . GLY A 1 150 ? 7.032 14.898 -3.189 1.00 86.56 150 GLY A N 1
ATOM 1114 C CA . GLY A 1 150 ? 5.827 15.664 -3.506 1.00 86.56 150 GLY A CA 1
ATOM 1115 C C . GLY A 1 150 ? 4.542 14.836 -3.601 1.00 86.56 150 GLY A C 1
ATOM 1116 O O . GLY A 1 150 ? 3.495 15.408 -3.909 1.00 86.56 150 GLY A O 1
ATOM 1117 N N . ALA A 1 151 ? 4.580 13.526 -3.334 1.00 90.19 151 ALA A N 1
ATOM 1118 C CA . ALA A 1 151 ? 3.392 12.674 -3.319 1.00 90.19 151 ALA A CA 1
ATOM 1119 C C . ALA A 1 151 ? 2.451 12.986 -2.139 1.00 90.19 151 ALA A C 1
ATOM 1121 O O . ALA A 1 151 ? 1.249 12.744 -2.253 1.00 90.19 151 ALA A O 1
ATOM 1122 N N . GLY A 1 152 ? 2.956 13.583 -1.053 1.00 91.81 152 GLY A N 1
ATOM 1123 C CA . GLY A 1 152 ? 2.154 13.960 0.112 1.00 91.81 152 GLY A CA 1
ATOM 1124 C C . GLY A 1 152 ? 1.489 12.766 0.801 1.00 91.81 152 GLY A C 1
ATOM 1125 O O . GLY A 1 152 ? 1.933 11.634 0.682 1.00 91.81 152 GLY A O 1
ATOM 1126 N N . ILE A 1 153 ? 0.411 13.006 1.538 1.00 94.00 153 ILE A N 1
ATOM 1127 C CA . ILE A 1 153 ? -0.356 11.972 2.228 1.00 94.00 153 ILE A CA 1
ATOM 1128 C C . ILE A 1 153 ? -1.361 11.361 1.262 1.00 94.00 153 ILE A C 1
ATOM 1130 O O . ILE A 1 153 ? -2.089 12.106 0.612 1.00 94.00 153 ILE A O 1
ATOM 1134 N N . LEU A 1 154 ? -1.436 10.034 1.179 1.00 95.94 154 LEU A N 1
ATOM 1135 C CA . LEU A 1 154 ? -2.486 9.318 0.447 1.00 95.94 154 LEU A CA 1
ATOM 1136 C C . LEU A 1 154 ? -3.381 8.586 1.444 1.00 95.94 154 LEU A C 1
ATOM 1138 O O . LEU A 1 154 ? -2.896 7.780 2.227 1.00 95.94 154 LEU A O 1
ATOM 1142 N N . VAL A 1 155 ? -4.685 8.843 1.407 1.00 97.81 155 VAL A N 1
ATOM 1143 C CA . VAL A 1 155 ? -5.664 8.216 2.304 1.00 97.81 155 VAL A CA 1
ATOM 1144 C C . VAL A 1 155 ? -6.491 7.194 1.538 1.00 97.81 155 VAL A C 1
ATOM 1146 O O . VAL A 1 155 ? -6.985 7.481 0.444 1.00 97.81 155 VAL A O 1
ATOM 1149 N N . PHE A 1 156 ? -6.680 6.024 2.141 1.00 98.56 156 PHE A N 1
ATOM 1150 C CA . PHE A 1 156 ? -7.500 4.928 1.645 1.00 98.56 156 PHE A CA 1
ATOM 1151 C C . PHE A 1 156 ? -8.750 4.728 2.495 1.00 98.56 156 PHE A C 1
ATOM 1153 O O . PHE A 1 156 ? -8.674 4.672 3.718 1.00 98.56 156 PHE A O 1
ATOM 1160 N N . ASP A 1 157 ? -9.882 4.543 1.827 1.00 98.38 157 ASP A N 1
ATOM 1161 C CA . ASP A 1 157 ? -11.078 3.911 2.372 1.00 98.38 157 ASP A CA 1
ATOM 1162 C C . ASP A 1 157 ? -10.894 2.391 2.325 1.00 98.38 157 ASP A C 1
ATOM 1164 O O . ASP A 1 157 ? -10.632 1.809 1.265 1.00 98.38 157 ASP A O 1
ATOM 1168 N N . LEU A 1 158 ? -10.996 1.772 3.499 1.00 98.50 158 LEU A N 1
ATOM 1169 C CA . LEU A 1 158 ? -10.787 0.349 3.740 1.00 98.50 158 LEU A CA 1
ATOM 1170 C C . LEU A 1 158 ? -12.074 -0.356 4.179 1.00 98.50 158 LEU A C 1
ATOM 1172 O O . LEU A 1 158 ? -12.005 -1.462 4.717 1.00 98.50 158 LEU A O 1
ATOM 1176 N N . THR A 1 159 ? -13.246 0.253 3.983 1.00 98.19 159 THR A N 1
ATOM 1177 C CA . THR A 1 159 ? -14.535 -0.369 4.339 1.00 98.19 159 THR A CA 1
ATOM 1178 C C . THR A 1 159 ? -14.708 -1.721 3.637 1.00 98.19 159 THR A C 1
ATOM 1180 O O . THR A 1 159 ? -15.116 -2.698 4.263 1.00 98.19 159 THR A O 1
ATOM 1183 N N . ASP A 1 160 ? -14.306 -1.803 2.365 1.00 97.94 160 ASP A N 1
ATOM 1184 C CA . ASP A 1 160 ? -14.125 -3.060 1.637 1.00 97.94 160 ASP A CA 1
ATOM 1185 C C . ASP A 1 160 ? -12.630 -3.408 1.534 1.00 97.94 160 ASP A C 1
ATOM 1187 O O . ASP A 1 160 ? -11.896 -2.883 0.694 1.00 97.94 160 ASP A O 1
ATOM 1191 N N . LYS A 1 161 ? -12.173 -4.337 2.382 1.00 97.56 161 LYS A N 1
ATOM 1192 C CA . LYS A 1 161 ? -10.774 -4.798 2.428 1.00 97.56 161 LYS A CA 1
ATOM 1193 C C . LYS A 1 161 ? -10.329 -5.514 1.152 1.00 97.56 161 LYS A C 1
ATOM 1195 O O . LYS A 1 161 ? -9.130 -5.579 0.886 1.00 97.56 161 LYS A O 1
ATOM 1200 N N . ALA A 1 162 ? -11.257 -6.046 0.358 1.00 98.12 162 ALA A N 1
ATOM 1201 C CA . ALA A 1 162 ? -10.938 -6.674 -0.920 1.00 98.12 162 ALA A CA 1
ATOM 1202 C C . ALA A 1 162 ? -10.705 -5.632 -2.029 1.00 98.12 162 ALA A C 1
ATOM 1204 O O . ALA A 1 162 ? -10.005 -5.916 -3.007 1.00 98.12 162 ALA A O 1
ATOM 1205 N N . ASN A 1 163 ? -11.249 -4.421 -1.862 1.00 97.88 163 ASN A N 1
ATOM 1206 C CA . ASN A 1 163 ? -11.176 -3.321 -2.820 1.00 97.88 163 ASN A CA 1
ATOM 1207 C C . ASN A 1 163 ? -10.812 -1.992 -2.136 1.00 97.88 163 ASN A C 1
ATOM 1209 O O . ASN A 1 163 ? -11.611 -1.051 -2.166 1.00 97.88 163 ASN A O 1
ATOM 1213 N N . PRO A 1 164 ? -9.603 -1.875 -1.551 1.00 97.88 164 PRO A N 1
ATOM 1214 C CA . PRO A 1 164 ? -9.190 -0.636 -0.911 1.00 97.88 164 PRO A CA 1
ATOM 1215 C C . PRO A 1 164 ? -9.125 0.482 -1.948 1.00 97.88 164 PRO A C 1
ATOM 1217 O O . PRO A 1 164 ? -8.551 0.316 -3.031 1.00 97.88 164 PRO A O 1
ATOM 1220 N N . ARG A 1 165 ? -9.726 1.624 -1.615 1.00 97.69 165 ARG A N 1
ATOM 1221 C CA . ARG A 1 165 ? -9.921 2.724 -2.558 1.00 97.69 165 ARG A CA 1
ATOM 1222 C C . ARG A 1 165 ? -9.219 3.979 -2.054 1.00 97.69 165 ARG A C 1
ATOM 1224 O O . ARG A 1 165 ? -9.512 4.417 -0.946 1.00 97.69 165 ARG A O 1
ATOM 1231 N N . PRO A 1 166 ? -8.332 4.597 -2.841 1.00 97.50 166 PRO A N 1
ATOM 1232 C CA . PRO A 1 166 ? -7.785 5.891 -2.483 1.00 97.50 166 PRO A CA 1
ATOM 1233 C C . PRO A 1 166 ? -8.924 6.917 -2.517 1.00 97.50 166 PRO A C 1
ATOM 1235 O O . PRO A 1 166 ? -9.792 6.868 -3.391 1.00 97.50 166 PRO A O 1
ATOM 1238 N N . VAL A 1 167 ? -8.958 7.827 -1.550 1.00 97.56 167 VAL A N 1
ATOM 1239 C CA . VAL A 1 167 ? -10.047 8.812 -1.407 1.00 9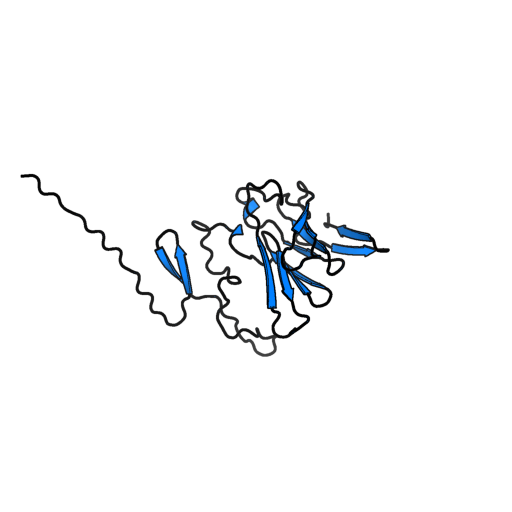7.56 167 VAL A CA 1
ATOM 1240 C C . VAL A 1 167 ? -9.562 10.244 -1.278 1.00 97.56 167 VAL A C 1
ATOM 1242 O O . VAL A 1 167 ? -10.326 11.168 -1.542 1.00 97.56 167 VAL A O 1
ATOM 1245 N N . TYR A 1 168 ? -8.303 10.442 -0.900 1.00 96.88 168 TYR A N 1
ATOM 1246 C CA . TYR A 1 168 ? -7.719 11.767 -0.771 1.00 96.88 168 TYR A CA 1
ATOM 1247 C C . TYR A 1 168 ? -6.207 11.718 -0.949 1.00 96.88 168 TYR A C 1
ATOM 1249 O O . TYR A 1 168 ? -5.573 10.768 -0.495 1.00 96.88 168 TYR A O 1
ATOM 1257 N N . GLN A 1 169 ? -5.637 12.762 -1.553 1.00 95.06 169 GLN A N 1
ATOM 1258 C CA . GLN A 1 169 ? -4.195 12.973 -1.573 1.00 95.06 169 GLN A CA 1
ATOM 1259 C C . GLN A 1 169 ? -3.846 14.464 -1.540 1.00 95.06 169 GLN A C 1
ATOM 1261 O O . GLN A 1 169 ? -4.476 15.248 -2.251 1.00 95.06 169 GLN A O 1
ATOM 1266 N N . ASN A 1 170 ? -2.835 14.863 -0.758 1.00 91.31 170 ASN A N 1
ATOM 1267 C CA . ASN A 1 170 ? -2.343 16.250 -0.725 1.00 91.31 170 ASN A CA 1
ATOM 1268 C C . ASN A 1 170 ? -0.960 16.409 -1.383 1.00 91.31 170 ASN A C 1
ATOM 1270 O O . ASN A 1 170 ? 0.067 16.605 -0.739 1.00 91.31 170 ASN A O 1
ATOM 1274 N N . THR A 1 171 ? -0.939 16.367 -2.711 1.00 90.19 171 THR A N 1
ATOM 1275 C CA . THR A 1 171 ? 0.294 16.522 -3.498 1.00 90.19 171 THR A CA 1
ATOM 1276 C C . THR A 1 171 ? 1.004 17.860 -3.251 1.00 90.19 171 THR A C 1
ATOM 1278 O O . THR A 1 171 ? 0.388 18.847 -2.849 1.00 90.19 171 THR A O 1
ATOM 1281 N N . GLY A 1 172 ? 2.298 17.923 -3.566 1.00 85.69 172 GLY A N 1
ATOM 1282 C CA . GLY A 1 172 ? 3.129 19.124 -3.417 1.00 85.69 172 GLY A CA 1
ATOM 1283 C C . GLY A 1 172 ? 3.714 19.302 -2.014 1.00 85.69 172 GLY A C 1
ATOM 1284 O O . GLY A 1 172 ? 4.367 20.308 -1.742 1.00 85.69 172 GLY A O 1
ATOM 1285 N N . ARG A 1 173 ? 3.501 18.327 -1.123 1.00 82.00 173 ARG A N 1
ATOM 1286 C CA . ARG A 1 173 ? 4.166 18.226 0.178 1.00 82.00 173 ARG A CA 1
ATOM 1287 C C . ARG A 1 173 ? 5.263 17.171 0.097 1.00 82.00 173 ARG A C 1
ATOM 1289 O O . ARG A 1 173 ? 5.015 16.049 -0.340 1.00 82.00 173 ARG A O 1
ATOM 1296 N N . SER A 1 174 ? 6.463 17.559 0.508 1.00 69.12 174 SER A N 1
ATOM 1297 C CA . SER A 1 174 ? 7.647 16.705 0.527 1.00 69.12 174 SER A CA 1
ATOM 1298 C C . SER A 1 174 ? 8.190 16.680 1.942 1.00 69.12 174 SER A C 1
ATOM 1300 O O . SER A 1 174 ? 9.102 17.437 2.259 1.00 69.12 174 SER A O 1
ATOM 1302 N N . SER A 1 175 ? 7.627 15.834 2.790 1.00 62.47 175 SER A N 1
ATOM 1303 C CA . SER A 1 175 ? 8.327 15.437 4.001 1.00 62.47 175 SER A CA 1
ATOM 1304 C C . SER A 1 175 ? 7.738 14.156 4.563 1.00 62.47 175 SER A C 1
ATOM 1306 O O . SER A 1 175 ? 6.524 14.041 4.732 1.00 62.47 175 SER A O 1
ATOM 1308 N N . SER A 1 176 ? 8.674 13.254 4.876 1.00 68.88 176 SER A N 1
ATOM 1309 C CA . SER A 1 176 ? 8.579 12.120 5.791 1.00 68.88 176 SER A CA 1
ATOM 1310 C C . SER A 1 176 ? 8.229 10.739 5.232 1.00 68.88 176 SER A C 1
ATOM 1312 O O . SER A 1 176 ? 7.255 10.540 4.514 1.00 68.88 176 SER A O 1
ATOM 1314 N N . ASP A 1 177 ? 9.020 9.771 5.694 1.00 81.19 177 ASP A N 1
ATOM 1315 C CA . ASP A 1 177 ? 8.838 8.320 5.604 1.00 81.19 177 ASP A CA 1
ATOM 1316 C C . ASP A 1 177 ? 7.714 7.829 6.532 1.00 81.19 177 ASP A C 1
ATOM 1318 O O . ASP A 1 177 ? 7.341 6.664 6.494 1.00 81.19 177 ASP A O 1
ATOM 1322 N N . SER A 1 178 ? 7.178 8.703 7.379 1.00 89.25 178 SER A N 1
ATOM 1323 C CA . SER A 1 178 ? 6.223 8.392 8.441 1.00 89.25 178 SER A CA 1
ATOM 1324 C C . SER A 1 178 ? 4.976 9.265 8.355 1.00 89.25 178 SER A C 1
ATOM 1326 O O . SER A 1 178 ? 5.035 10.445 8.003 1.00 89.25 178 SER 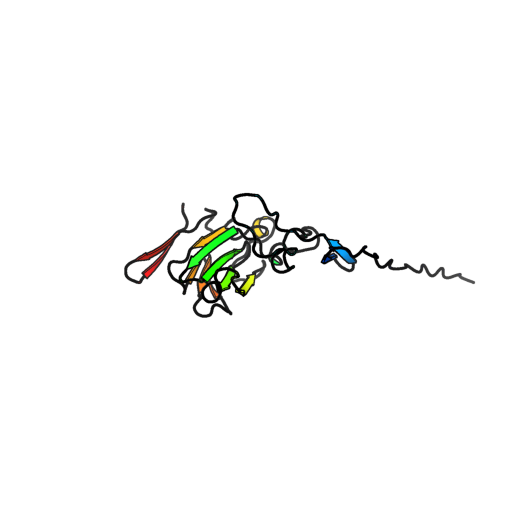A O 1
ATOM 1328 N N . VAL A 1 179 ? 3.845 8.695 8.751 1.00 93.81 179 VAL A N 1
ATOM 1329 C CA . VAL A 1 179 ? 2.561 9.372 8.944 1.00 93.81 179 VAL A CA 1
ATOM 1330 C C . VAL A 1 179 ? 2.035 8.953 10.309 1.00 93.81 179 VAL A C 1
ATOM 1332 O O . VAL A 1 179 ? 2.216 7.811 10.715 1.00 93.81 179 VAL A O 1
ATOM 1335 N N . TYR A 1 180 ? 1.413 9.876 11.032 1.00 94.44 180 TYR A N 1
ATOM 1336 C CA . TYR A 1 180 ? 0.716 9.568 12.277 1.00 94.44 180 TYR A CA 1
ATOM 1337 C C . TYR A 1 180 ? -0.784 9.675 12.048 1.00 94.44 180 TYR A C 1
ATOM 1339 O O . TYR A 1 180 ? -1.235 10.653 11.456 1.00 94.44 180 TYR A O 1
ATOM 1347 N N . ALA A 1 181 ? -1.563 8.708 12.524 1.00 96.06 181 ALA A N 1
ATOM 1348 C CA . ALA A 1 181 ? -3.016 8.757 12.454 1.00 96.06 181 ALA A CA 1
ATOM 1349 C C . ALA A 1 181 ? -3.635 8.593 13.841 1.00 96.06 181 ALA A C 1
ATOM 1351 O O . ALA A 1 181 ? -3.122 7.862 14.682 1.00 96.06 181 ALA A O 1
ATOM 1352 N N . ALA A 1 182 ? -4.740 9.294 14.082 1.00 96.56 182 ALA A N 1
ATOM 1353 C CA . ALA A 1 182 ? -5.464 9.220 15.344 1.00 96.56 182 ALA A CA 1
ATOM 1354 C C . ALA A 1 182 ? -6.964 9.423 15.142 1.00 96.56 182 ALA A C 1
ATOM 1356 O O . ALA A 1 182 ? -7.399 10.130 14.229 1.00 96.56 182 ALA A O 1
ATOM 1357 N N . LYS A 1 183 ? -7.758 8.840 16.039 1.00 97.00 183 LYS A N 1
ATOM 1358 C CA . LYS A 1 183 ? -9.188 9.116 16.162 1.00 97.00 183 LYS A CA 1
ATOM 1359 C C . LYS A 1 183 ? -9.434 9.905 17.443 1.00 97.00 183 LYS A C 1
ATOM 1361 O O . LYS A 1 183 ? -9.270 9.369 18.533 1.00 97.00 183 LYS A O 1
ATOM 1366 N N . ILE A 1 184 ? -9.815 11.171 17.309 1.00 96.31 184 ILE A N 1
ATOM 1367 C CA . ILE A 1 184 ? -10.060 12.088 18.429 1.00 96.31 184 ILE A CA 1
ATOM 1368 C C . ILE A 1 184 ? -11.530 12.496 18.366 1.00 96.31 184 ILE A C 1
ATOM 1370 O O . ILE A 1 184 ? -11.980 13.017 17.345 1.00 96.31 184 ILE A O 1
ATOM 1374 N N . ASP A 1 185 ? -12.288 12.189 19.421 1.00 96.06 185 ASP A N 1
ATOM 1375 C CA . ASP A 1 185 ? -13.731 12.459 19.526 1.00 96.06 185 ASP A CA 1
ATOM 1376 C C . ASP A 1 185 ? -14.534 11.980 18.304 1.00 96.06 185 ASP A C 1
ATOM 1378 O O . ASP A 1 185 ? -15.375 12.679 17.741 1.00 96.06 185 ASP A O 1
ATOM 1382 N N . GLY A 1 186 ? -14.221 10.769 17.834 1.00 94.31 186 GLY A N 1
ATOM 1383 C CA . GLY A 1 186 ? -14.858 10.152 16.666 1.00 94.31 186 GLY A CA 1
ATOM 1384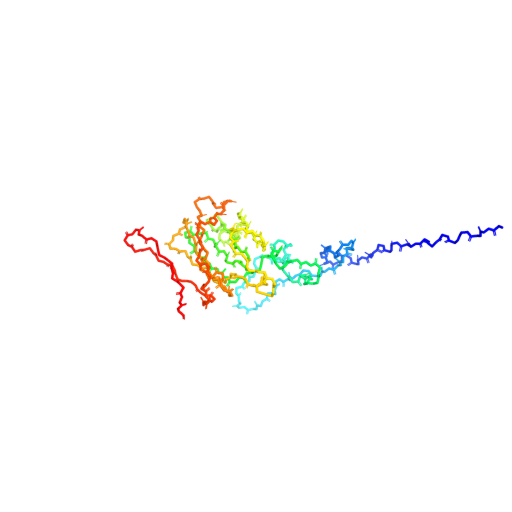 C C . GLY A 1 186 ? -14.366 10.670 15.310 1.00 94.31 186 GLY A C 1
ATOM 1385 O O . GLY A 1 186 ? -14.659 10.047 14.289 1.00 94.31 186 GLY A O 1
ATOM 1386 N N . THR A 1 187 ? -13.571 11.739 15.285 1.00 96.69 187 THR A N 1
ATOM 1387 C CA . THR A 1 187 ? -13.000 12.313 14.063 1.00 96.69 187 THR A CA 1
ATOM 1388 C C . THR A 1 187 ? -11.632 11.709 13.776 1.00 96.69 187 THR A C 1
ATOM 1390 O O . THR A 1 187 ? -10.797 11.578 14.668 1.00 96.69 187 THR A O 1
ATOM 1393 N N . ARG A 1 188 ? -11.401 11.324 12.520 1.00 96.81 188 ARG A N 1
ATOM 1394 C CA . ARG A 1 188 ? -10.148 10.713 12.063 1.00 96.81 188 ARG A CA 1
ATOM 1395 C C . ARG A 1 188 ? -9.205 11.787 11.546 1.00 96.81 188 ARG A C 1
ATOM 1397 O O . ARG A 1 188 ? -9.596 12.596 10.707 1.00 96.81 188 ARG A O 1
ATOM 1404 N N . TYR A 1 189 ? -7.968 11.741 12.007 1.00 96.44 189 TYR A N 1
ATOM 1405 C CA . TYR A 1 189 ? -6.898 12.640 11.612 1.00 96.44 189 TYR A CA 1
ATOM 1406 C C . TYR A 1 189 ? -5.708 11.840 11.106 1.00 96.44 189 TYR A C 1
ATOM 1408 O O . TYR A 1 189 ? -5.436 10.744 11.597 1.00 96.44 189 TYR A O 1
ATOM 1416 N N . ALA A 1 190 ? -4.985 12.422 10.155 1.00 94.25 190 ALA A N 1
ATOM 1417 C CA . ALA A 1 190 ? -3.679 11.946 9.747 1.00 94.25 190 ALA A CA 1
ATOM 1418 C C . ALA A 1 190 ? -2.738 13.140 9.554 1.00 94.25 190 ALA A C 1
ATOM 1420 O O . ALA A 1 190 ? -3.135 14.180 9.023 1.00 94.25 190 ALA A O 1
ATOM 1421 N N . PHE A 1 191 ? -1.503 12.993 10.015 1.00 91.94 191 PHE A N 1
ATOM 1422 C CA . PHE A 1 191 ? -0.513 14.053 10.114 1.00 91.94 191 PHE A CA 1
ATOM 1423 C C . PHE A 1 191 ? 0.779 13.594 9.444 1.00 91.94 191 PHE A C 1
ATOM 1425 O O . PHE A 1 191 ? 1.335 12.554 9.801 1.00 91.94 191 PHE A O 1
ATOM 1432 N N . LEU A 1 192 ? 1.264 14.392 8.494 1.00 89.81 192 LEU A N 1
ATOM 1433 C CA . LEU A 1 192 ? 2.644 14.298 8.034 1.00 89.81 192 LEU A CA 1
ATOM 1434 C C . LEU A 1 192 ? 3.509 15.148 8.967 1.00 89.81 192 LEU A C 1
ATOM 1436 O O . LEU A 1 192 ? 3.147 16.306 9.211 1.00 89.81 192 LEU A O 1
ATOM 1440 N N . PRO A 1 193 ? 4.613 14.614 9.506 1.00 82.25 193 PRO A N 1
ATOM 1441 C CA . PRO A 1 193 ? 5.552 15.434 10.247 1.00 82.25 193 PRO A CA 1
ATOM 1442 C C . PRO A 1 193 ? 6.240 16.414 9.285 1.00 82.25 193 PRO A C 1
ATOM 1444 O O . PRO A 1 193 ? 6.406 16.129 8.097 1.00 82.25 193 PRO A O 1
ATOM 1447 N N . ALA A 1 194 ? 6.547 17.601 9.811 1.00 68.94 194 ALA A N 1
ATOM 1448 C CA . ALA A 1 194 ? 7.041 18.740 9.042 1.00 68.94 194 ALA A CA 1
ATOM 1449 C C . ALA A 1 194 ? 8.450 18.504 8.494 1.00 68.94 194 ALA A C 1
ATOM 1451 O O . ALA A 1 194 ? 9.317 18.054 9.275 1.00 68.94 194 ALA A O 1
#

pLDDT: mean 83.58, std 16.13, range [37.34, 98.56]

Secondary structure (DSSP, 8-state):
------------------SSPEEEEETTEEEEE--------TTSPPPS--SPPPTTT--TT--TTTS-GGGS--EEEEEEETTEEEEEETTEEEEEE-SS-TTSPEEEEEEE--TT-SSS----GGGGSS-EEEEEEEETTEEEEEETTTT--EEEE-SSTTS-EEEEE-TT----S--EEEEETTEEEEE---

Radius of gyration: 21.13 Å; chains: 1; bounding box: 37×46×79 Å

Sequence (194 aa):
MILFFSISLSLQAVTCDRAGCGTVRQGNAIVCFTPARPVSLSGELRAVDPSPLPPERDTTNLNEVTEYYYSRPWFFGVEVESGWILAGLAHGIGIWDARTNPASPALVSMRLYGPGQAFPAIPAGESSKIVFGGIAAPDDTVAALAGYNGAGILVFDLTDKANPRPVYQNTGRSSSDSVYAAKIDGTRYAFLPA

Foldseek 3Di:
DDDDDDPPPPPPQPPPPPPAWDWDDQPPHTDTDRADAWDDDPPDDGDPDRHGDDPQQTPPPDDVVRDDLLVHFAFAEWDAAPQKIWTDGQFFIWIWHCPVPVSDTHTQEDDGDADPDPPLHADDDPLNNGFWHYKEDQHQQKIWTATADQSGIWMWGCPPVNDIHTDDTRGRDHDDNDKYWHQDPNDIDIDGDD